Protein AF-0000000078661094 (afdb_homodimer)

Sequence (264 aa):
MRLVLTALVFLAGLFDLFLAIGFLTGPEQAATGFGIAATGTGGISTIRADFTSFFGVAAFCMMWGAWRRNADLLLVPALLFGTSFVGRAIDLVASGAYPGWQLPMLVEAGHVVLLLAAWRMLPHHRLDEIAAMRLVLTALVFLAGLFDLFLAIGFLTGPEQAATGFGIAATGTGGISTIRADFTSFFGVAAFCMMWGAWRRNADLLLVPALLFGTSFVGRAIDLVASGAYPGWQLPMLVEAGHVVLLLAAWRMLPHHRLDEIAA

Foldseek 3Di:
DLVVLLVVLLVLLVVLQVLLVCCQPPVQVSVVVVVDHAPDPVRSVCSNPVSNCLSVLQSCLSNVCSVVLALVSLVVNLVSLVVVLVVLVVVCVVPNDDVPSVVSNVSSVVSNVSSVVNSVPTDHDDPVVVVD/DLVVLLVVLLVLLVVLQVLLVCCQPPVQVSVVVVVDHAPDPVRSVCSNPVSNCLSVLQSCLSNVCSVVLALVSLVVNLVSLVVVLVVLVVVCVVPNDDVPSVVSNVSSVVSNVSSVVNSVPTDHDDPVVVVD

Structure (mmCIF, N/CA/C/O backbone):
data_AF-0000000078661094-model_v1
#
loop_
_entity.id
_entity.type
_entity.pdbx_description
1 polymer 'DUF4345 domain-containing protein'
#
loop_
_atom_site.group_PDB
_atom_site.id
_atom_site.type_symbol
_atom_site.label_atom_id
_atom_site.label_alt_id
_atom_site.label_comp_id
_atom_site.label_asym_id
_atom_site.label_entity_id
_atom_site.label_seq_id
_atom_site.pdbx_PDB_ins_code
_atom_site.Cartn_x
_atom_site.Cartn_y
_atom_site.Cartn_z
_atom_site.occupancy
_atom_site.B_iso_or_equiv
_atom_site.auth_seq_id
_atom_site.auth_comp_id
_atom_site.auth_asym_id
_atom_site.auth_atom_id
_atom_site.pdbx_PDB_model_num
ATOM 1 N N . MET A 1 1 ? 21.781 20.312 0.713 1 71.5 1 MET A N 1
ATOM 2 C CA . MET A 1 1 ? 21.344 19.078 1.366 1 71.5 1 MET A CA 1
ATOM 3 C C . MET A 1 1 ? 19.859 18.828 1.092 1 71.5 1 MET A C 1
ATOM 5 O O . MET A 1 1 ? 19.484 17.734 0.653 1 71.5 1 MET A O 1
ATOM 9 N N . ARG A 1 2 ? 19.188 19.875 0.946 1 79.88 2 ARG A N 1
ATOM 10 C CA . ARG A 1 2 ? 17.75 19.734 0.716 1 79.88 2 ARG A CA 1
ATOM 11 C C . ARG A 1 2 ? 17.453 19.406 -0.742 1 79.88 2 ARG A C 1
ATOM 13 O O . ARG A 1 2 ? 16.594 18.562 -1.032 1 79.88 2 ARG A O 1
ATOM 20 N N . LEU A 1 3 ? 18.297 19.938 -1.626 1 83.75 3 LEU A N 1
ATOM 21 C CA . LEU A 1 3 ? 18.094 19.688 -3.049 1 83.75 3 LEU A CA 1
ATOM 22 C C . LEU A 1 3 ? 18.406 18.25 -3.41 1 83.75 3 LEU A C 1
ATOM 24 O O . LEU A 1 3 ? 17.719 17.641 -4.234 1 83.75 3 LEU A O 1
ATOM 28 N N . VAL A 1 4 ? 19.453 17.734 -2.805 1 87.12 4 VAL A N 1
ATOM 29 C CA . VAL A 1 4 ? 19.859 16.359 -3.078 1 87.12 4 VAL A CA 1
ATOM 30 C C . VAL A 1 4 ? 18.797 15.391 -2.564 1 87.12 4 VAL A C 1
ATOM 32 O O . VAL A 1 4 ? 18.438 14.445 -3.258 1 87.12 4 VAL A O 1
ATOM 35 N N . LEU A 1 5 ? 18.312 15.68 -1.413 1 87.69 5 LEU A N 1
ATOM 36 C CA . LEU A 1 5 ? 17.281 14.82 -0.84 1 87.69 5 LEU A CA 1
ATOM 37 C C . LEU A 1 5 ? 16.016 14.852 -1.689 1 87.69 5 LEU A C 1
ATOM 39 O O . LEU A 1 5 ? 15.406 13.805 -1.94 1 87.69 5 LEU A O 1
ATOM 43 N N . THR A 1 6 ? 15.664 16.031 -2.104 1 89.06 6 THR A N 1
ATOM 44 C CA . THR A 1 6 ? 14.492 16.172 -2.951 1 89.06 6 THR A CA 1
ATOM 45 C C . THR A 1 6 ? 14.672 15.414 -4.262 1 89.06 6 THR A C 1
ATOM 47 O O . THR A 1 6 ? 13.758 14.719 -4.719 1 89.06 6 THR A O 1
ATOM 50 N N . ALA A 1 7 ? 15.82 15.539 -4.844 1 92.44 7 ALA A N 1
ATOM 51 C CA . ALA A 1 7 ? 16.125 14.844 -6.098 1 92.44 7 ALA A CA 1
ATOM 52 C C . ALA A 1 7 ? 16.078 13.336 -5.914 1 92.44 7 ALA A C 1
ATOM 54 O O . ALA A 1 7 ? 15.547 12.617 -6.766 1 92.44 7 ALA A O 1
ATOM 55 N N . LEU A 1 8 ? 16.641 12.883 -4.812 1 95.31 8 LEU A N 1
ATOM 56 C CA . LEU A 1 8 ? 16.672 11.445 -4.543 1 95.31 8 LEU A CA 1
ATOM 57 C C . LEU A 1 8 ? 15.258 10.914 -4.312 1 95.31 8 LEU A C 1
ATOM 59 O O . LEU A 1 8 ? 14.922 9.82 -4.77 1 95.31 8 LEU A O 1
ATOM 63 N N . VAL A 1 9 ? 14.445 11.648 -3.576 1 95.56 9 VAL A N 1
ATOM 64 C CA . VAL A 1 9 ? 13.062 11.25 -3.338 1 95.56 9 VAL A CA 1
ATOM 65 C C . VAL A 1 9 ? 12.312 11.188 -4.664 1 95.56 9 VAL A C 1
ATOM 67 O O . VAL A 1 9 ? 11.547 10.25 -4.906 1 95.56 9 VAL A O 1
ATOM 70 N N . PHE A 1 10 ? 12.57 12.188 -5.516 1 95.19 10 PHE A N 1
ATOM 71 C CA . PHE A 1 10 ? 11.914 12.211 -6.816 1 95.19 10 PHE A CA 1
ATOM 72 C C . PHE A 1 10 ? 12.352 11.031 -7.672 1 95.19 10 PHE A C 1
ATOM 74 O O . PHE A 1 10 ? 11.523 10.406 -8.344 1 95.19 10 PHE A O 1
ATOM 81 N N . LEU A 1 11 ? 13.594 10.688 -7.605 1 96.62 11 LEU A N 1
ATOM 82 C CA . LEU A 1 11 ? 14.117 9.547 -8.359 1 96.62 11 LEU A CA 1
ATOM 83 C C . LEU A 1 11 ? 13.516 8.242 -7.855 1 96.62 11 LEU A C 1
ATOM 85 O O . LEU A 1 11 ? 13.148 7.375 -8.648 1 96.62 11 LEU A O 1
ATOM 89 N N . ALA A 1 12 ? 13.453 8.102 -6.543 1 97.69 12 ALA A N 1
ATOM 90 C CA . ALA A 1 12 ? 12.812 6.922 -5.961 1 97.69 12 ALA A CA 1
ATOM 91 C C . ALA A 1 12 ? 11.352 6.828 -6.379 1 97.69 12 ALA A C 1
ATOM 93 O O . ALA A 1 12 ? 10.852 5.738 -6.672 1 97.69 12 ALA A O 1
ATOM 94 N N . GLY A 1 13 ? 10.672 7.988 -6.379 1 98.06 13 GLY A N 1
ATOM 95 C CA . GLY A 1 13 ? 9.305 8.039 -6.859 1 98.06 13 GLY A CA 1
ATOM 96 C C . GLY A 1 13 ? 9.164 7.625 -8.312 1 98.06 13 GLY A C 1
ATOM 97 O O . GLY A 1 13 ? 8.211 6.934 -8.68 1 98.06 13 GLY A O 1
ATOM 98 N N . LEU A 1 14 ? 10.102 8.023 -9.148 1 97.62 14 LEU A N 1
ATOM 99 C CA . LEU A 1 14 ? 10.078 7.656 -10.555 1 97.62 14 LEU A CA 1
ATOM 100 C C . LEU A 1 14 ? 10.273 6.156 -10.734 1 97.62 14 LEU A C 1
ATOM 102 O O . LEU A 1 14 ? 9.656 5.539 -11.602 1 97.62 14 LEU A O 1
ATOM 106 N N . PHE A 1 15 ? 11.156 5.641 -9.945 1 98.06 15 PHE A N 1
ATOM 107 C CA . PHE A 1 15 ? 11.367 4.199 -9.953 1 98.06 15 PHE A CA 1
ATOM 108 C C . PHE A 1 15 ? 10.07 3.461 -9.625 1 98.06 15 PHE A C 1
ATOM 110 O O . PHE A 1 15 ? 9.695 2.52 -10.328 1 98.06 15 PHE A O 1
ATOM 117 N N . ASP A 1 16 ? 9.375 3.887 -8.562 1 98.5 16 ASP A N 1
ATOM 118 C CA . ASP A 1 16 ? 8.117 3.256 -8.172 1 98.5 16 ASP A CA 1
ATOM 119 C C . ASP A 1 16 ? 7.039 3.475 -9.227 1 98.5 16 ASP A C 1
ATOM 121 O O . ASP A 1 16 ? 6.188 2.611 -9.445 1 98.5 16 ASP A O 1
ATOM 125 N N . LEU A 1 17 ? 7.066 4.637 -9.867 1 98.25 17 LEU A N 1
ATOM 126 C CA . LEU A 1 17 ? 6.121 4.906 -10.938 1 98.25 17 LEU A CA 1
ATOM 127 C C . LEU A 1 17 ? 6.348 3.957 -12.109 1 98.25 17 LEU A C 1
ATOM 129 O O . LEU A 1 17 ? 5.391 3.48 -12.727 1 98.25 17 LEU A O 1
ATOM 133 N N . PHE A 1 18 ? 7.609 3.736 -12.406 1 98.25 18 PHE A N 1
ATOM 134 C CA . PHE A 1 18 ? 7.957 2.775 -13.445 1 98.25 18 PHE A CA 1
ATOM 135 C C . PHE A 1 18 ? 7.375 1.403 -13.133 1 98.25 18 PHE A C 1
ATOM 137 O O . PHE A 1 18 ? 6.793 0.755 -14 1 98.25 18 PHE A O 1
ATOM 144 N N . LEU A 1 19 ? 7.496 0.946 -11.93 1 97.75 19 LEU A N 1
ATOM 145 C CA . LEU A 1 19 ? 6.934 -0.335 -11.516 1 97.75 19 LEU A CA 1
ATOM 146 C C . LEU A 1 19 ? 5.41 -0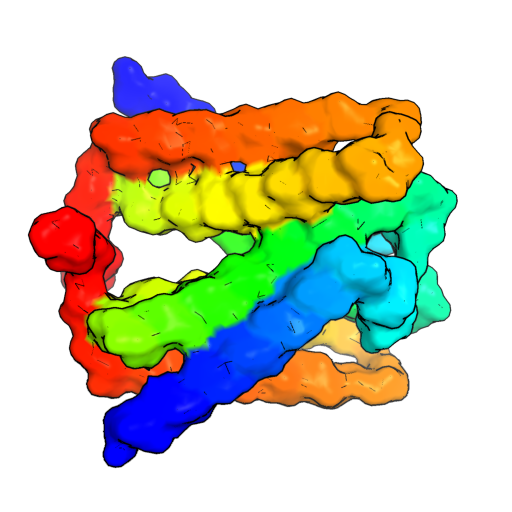.318 -11.617 1 97.75 19 LEU A C 1
ATOM 148 O O . LEU A 1 19 ? 4.805 -1.281 -12.086 1 97.75 19 LEU A O 1
ATOM 152 N N . ALA A 1 20 ? 4.797 0.775 -11.148 1 98.62 20 ALA A N 1
ATOM 153 C CA . ALA A 1 20 ? 3.344 0.896 -11.203 1 98.62 20 ALA A CA 1
ATOM 154 C C . ALA A 1 20 ? 2.836 0.801 -12.641 1 98.62 20 ALA A C 1
ATOM 156 O O . ALA A 1 20 ? 1.864 0.095 -12.914 1 98.62 20 ALA A O 1
ATOM 157 N N . ILE A 1 21 ? 3.5 1.483 -13.562 1 98.31 21 ILE A N 1
ATOM 158 C CA . ILE A 1 21 ? 3.137 1.435 -14.977 1 98.31 21 ILE A CA 1
ATOM 159 C C . ILE A 1 21 ? 3.342 0.02 -15.516 1 98.31 21 ILE A C 1
ATOM 161 O O . ILE A 1 21 ? 2.527 -0.479 -16.297 1 98.31 21 ILE A O 1
ATOM 165 N N . GLY A 1 22 ? 4.414 -0.619 -15.125 1 98.25 22 GLY A N 1
ATOM 166 C CA . GLY A 1 22 ? 4.656 -1.998 -15.516 1 98.25 22 GLY A CA 1
ATOM 167 C C . GLY A 1 22 ? 3.555 -2.945 -15.078 1 98.25 22 GLY A C 1
ATOM 168 O O . GLY A 1 22 ? 3.096 -3.775 -15.867 1 98.25 22 GLY A O 1
ATOM 169 N N . PHE A 1 23 ? 3.102 -2.826 -13.852 1 98.38 23 PHE A N 1
ATOM 170 C CA . PHE A 1 23 ? 2.039 -3.688 -13.352 1 98.38 23 PHE A CA 1
ATOM 171 C C . PHE A 1 23 ? 0.711 -3.357 -14.016 1 98.38 23 PHE A C 1
ATOM 173 O O . PHE A 1 23 ? -0.117 -4.246 -14.234 1 98.38 23 PHE A O 1
ATOM 180 N N . LEU A 1 24 ? 0.498 -2.104 -14.359 1 98.25 24 LEU A N 1
ATOM 181 C CA . LEU A 1 24 ? -0.749 -1.694 -15 1 98.25 24 LEU A CA 1
ATOM 182 C C . LEU A 1 24 ? -0.816 -2.201 -16.438 1 98.25 24 LEU A C 1
ATOM 184 O O . LEU A 1 24 ? -1.862 -2.676 -16.875 1 98.25 24 LEU A O 1
ATOM 188 N N . THR A 1 25 ? 0.314 -2.207 -17.203 1 97.81 25 THR A N 1
ATOM 189 C CA . THR A 1 25 ? 0.306 -2.482 -18.625 1 97.81 25 THR A CA 1
ATOM 190 C C . THR A 1 25 ? 0.699 -3.93 -18.906 1 97.81 25 THR A C 1
ATOM 192 O O . THR A 1 25 ? 0.304 -4.504 -19.922 1 97.81 25 THR A O 1
ATOM 195 N N . GLY A 1 26 ? 1.499 -4.523 -18.094 1 97.56 26 GLY A N 1
ATOM 196 C CA . GLY A 1 26 ? 1.966 -5.898 -18.219 1 97.56 26 GLY A CA 1
ATOM 197 C C . GLY A 1 26 ? 2.043 -6.617 -16.891 1 97.56 26 GLY A C 1
ATOM 198 O O . GLY A 1 26 ? 3.123 -7.027 -16.453 1 97.56 26 GLY A O 1
ATOM 199 N N . PRO A 1 27 ? 0.841 -6.805 -16.312 1 97.38 27 PRO A N 1
ATOM 200 C CA . PRO A 1 27 ? 0.799 -7.328 -14.938 1 97.38 27 PRO A CA 1
ATOM 201 C C . PRO A 1 27 ? 1.463 -8.695 -14.812 1 97.38 27 PRO A C 1
ATOM 203 O O . PRO A 1 27 ? 2.162 -8.961 -13.828 1 97.38 27 PRO A O 1
ATOM 206 N N . GLU A 1 28 ? 1.342 -9.562 -15.828 1 96.25 28 GLU A N 1
ATOM 207 C CA . GLU A 1 28 ? 1.923 -10.898 -15.727 1 96.25 28 GLU A CA 1
ATOM 208 C C . GLU A 1 28 ? 3.445 -10.844 -15.812 1 96.25 28 GLU A C 1
ATOM 210 O O . GLU A 1 28 ? 4.141 -11.516 -15.047 1 96.25 28 GLU A O 1
ATOM 215 N N . GLN A 1 29 ? 3.906 -10.047 -16.734 1 96.56 29 GLN A N 1
ATOM 216 C CA . GLN A 1 29 ? 5.352 -9.883 -16.859 1 96.56 29 GLN A CA 1
ATOM 217 C C . GLN A 1 29 ? 5.949 -9.234 -15.617 1 96.56 29 GLN A C 1
ATOM 219 O O . GLN A 1 29 ? 6.969 -9.688 -15.102 1 96.56 29 GLN A O 1
ATOM 224 N N . ALA A 1 30 ? 5.363 -8.211 -15.117 1 97.12 30 ALA A N 1
ATOM 225 C CA . ALA A 1 30 ? 5.844 -7.539 -13.914 1 97.12 30 ALA A CA 1
ATOM 226 C C . ALA A 1 30 ? 5.816 -8.477 -12.711 1 97.12 30 ALA A C 1
ATOM 228 O O . ALA A 1 30 ? 6.75 -8.484 -11.906 1 97.12 30 ALA A O 1
ATOM 229 N N . ALA A 1 31 ? 4.793 -9.281 -12.617 1 97.31 31 ALA A N 1
ATOM 230 C CA . ALA A 1 31 ? 4.621 -10.195 -11.492 1 97.31 31 ALA A CA 1
ATOM 231 C C . ALA A 1 31 ? 5.723 -11.25 -11.469 1 97.31 31 ALA A C 1
ATOM 233 O O . ALA A 1 31 ? 6.152 -11.688 -10.398 1 97.31 31 ALA A O 1
ATOM 234 N N . THR A 1 32 ? 6.105 -11.672 -12.656 1 95.19 32 THR A N 1
ATOM 235 C CA . THR A 1 32 ? 7.18 -12.656 -12.75 1 95.19 32 THR A CA 1
ATOM 236 C C . THR A 1 32 ? 8.438 -12.156 -12.047 1 95.19 32 THR A C 1
ATOM 238 O O . THR A 1 32 ? 9.133 -12.93 -11.383 1 95.19 32 THR A O 1
ATOM 241 N N . GLY A 1 33 ? 8.711 -10.859 -12.125 1 94.25 33 GLY A N 1
ATOM 242 C CA . GLY A 1 33 ? 9.867 -10.266 -11.469 1 94.25 33 GLY A CA 1
ATOM 243 C C . GLY A 1 33 ? 9.758 -10.273 -9.953 1 94.25 33 GLY A C 1
ATOM 244 O O . GLY A 1 33 ? 10.766 -10.125 -9.258 1 94.25 33 GLY A O 1
ATOM 245 N N . PHE A 1 34 ? 8.594 -10.523 -9.469 1 95.81 34 PHE A N 1
ATOM 246 C CA . PHE A 1 34 ? 8.359 -10.531 -8.031 1 95.81 34 PHE A CA 1
ATOM 247 C C . PHE A 1 34 ? 8.109 -11.945 -7.523 1 95.81 34 PHE A C 1
ATOM 249 O O . PHE A 1 34 ? 7.785 -12.141 -6.352 1 95.81 34 PHE A O 1
ATOM 256 N N . GLY A 1 35 ? 8.211 -12.906 -8.445 1 96.44 35 GLY A N 1
ATOM 257 C CA . GLY A 1 35 ? 8.047 -14.305 -8.062 1 96.44 35 GLY A CA 1
ATOM 258 C C . GLY A 1 35 ? 6.598 -14.695 -7.852 1 96.44 35 GLY A C 1
ATOM 259 O O . GLY A 1 35 ? 6.301 -15.578 -7.043 1 96.44 35 GLY A O 1
ATOM 260 N N . ILE A 1 36 ? 5.652 -14.008 -8.484 1 97.38 36 ILE A N 1
ATOM 261 C CA . ILE A 1 36 ? 4.234 -14.312 -8.312 1 97.38 36 ILE A CA 1
ATOM 262 C C . ILE A 1 36 ? 3.586 -14.539 -9.68 1 97.38 36 ILE A C 1
ATOM 264 O O . ILE A 1 36 ? 4.109 -14.094 -10.703 1 97.38 36 ILE A O 1
ATOM 268 N N . ALA A 1 37 ? 2.541 -15.32 -9.672 1 97.62 37 ALA A N 1
ATOM 269 C CA . ALA A 1 37 ? 1.772 -15.602 -10.883 1 97.62 37 ALA A CA 1
ATOM 270 C C . ALA A 1 37 ? 0.273 -15.555 -10.602 1 97.62 37 ALA A C 1
ATOM 272 O O . ALA A 1 37 ? -0.164 -15.805 -9.477 1 97.62 37 ALA A O 1
ATOM 273 N N . ALA A 1 38 ? -0.445 -15.148 -11.648 1 97.31 38 ALA A N 1
ATOM 274 C CA . ALA A 1 38 ? -1.901 -15.234 -11.586 1 97.31 38 ALA A CA 1
ATOM 275 C C . ALA A 1 38 ? -2.377 -16.656 -11.844 1 97.31 38 ALA A C 1
ATOM 277 O O . ALA A 1 38 ? -1.845 -17.359 -12.719 1 97.31 38 ALA A O 1
ATOM 278 N N . THR A 1 39 ? -3.342 -17.141 -11.062 1 96.38 39 THR A N 1
ATOM 279 C CA . THR A 1 39 ? -3.877 -18.484 -11.266 1 96.38 39 THR A CA 1
ATOM 280 C C . THR A 1 39 ? -5.105 -18.438 -12.164 1 96.38 39 THR A C 1
ATOM 282 O O . THR A 1 39 ? -5.68 -19.484 -12.484 1 96.38 39 THR A O 1
ATOM 285 N N . GLY A 1 40 ? -5.531 -17.281 -12.609 1 94.62 40 GLY A N 1
ATOM 286 C CA . GLY A 1 40 ? -6.66 -17.016 -13.484 1 94.62 40 GLY A CA 1
ATOM 287 C C . GLY A 1 40 ? -6.848 -15.539 -13.789 1 94.62 40 GLY A C 1
ATOM 288 O O . GLY A 1 40 ? -6.027 -14.703 -13.391 1 94.62 40 GLY A O 1
ATOM 289 N N . THR A 1 41 ? -7.898 -15.234 -14.445 1 95.25 41 THR A N 1
ATOM 290 C CA . THR A 1 41 ? -8.141 -13.859 -14.883 1 95.25 41 THR A CA 1
ATOM 291 C C . THR A 1 41 ? -8.367 -12.953 -13.68 1 95.25 41 THR A C 1
ATOM 293 O O . THR A 1 41 ? -8.023 -11.766 -13.711 1 95.25 41 THR A O 1
ATOM 296 N N . GLY A 1 42 ? -8.961 -13.523 -12.641 1 95.75 42 GLY A N 1
ATOM 297 C CA . GLY A 1 42 ? -9.117 -12.75 -11.422 1 95.75 42 GLY A CA 1
ATOM 298 C C . GLY A 1 42 ? -7.789 -12.359 -10.797 1 95.75 42 GLY A C 1
ATOM 299 O O . GLY A 1 42 ? -7.66 -11.266 -10.234 1 95.75 42 GLY A O 1
ATOM 300 N N . GLY A 1 43 ? -6.875 -13.328 -10.922 1 97.44 43 GLY A N 1
ATOM 301 C CA . GLY A 1 43 ? -5.543 -13.047 -10.414 1 97.44 43 GLY A CA 1
ATOM 302 C C . GLY A 1 43 ? -4.82 -11.969 -11.195 1 97.44 43 GLY A C 1
ATOM 303 O O . GLY A 1 43 ? -4.062 -11.18 -10.633 1 97.44 43 GLY A O 1
ATOM 304 N N . ILE A 1 44 ? -5.027 -11.945 -12.484 1 97.44 44 ILE A N 1
ATOM 305 C CA . ILE A 1 44 ? -4.438 -10.898 -13.312 1 97.44 44 ILE A CA 1
ATOM 306 C C . ILE A 1 44 ? -4.992 -9.539 -12.906 1 97.44 44 ILE A C 1
ATOM 308 O O . ILE A 1 44 ? -4.242 -8.57 -12.781 1 97.44 44 ILE A O 1
ATOM 312 N N . SER A 1 45 ? -6.305 -9.516 -12.719 1 98.06 45 SER A N 1
ATOM 313 C CA . SER A 1 45 ? -6.953 -8.297 -12.258 1 98.06 45 SER A CA 1
ATOM 314 C C . SER A 1 45 ? -6.375 -7.836 -10.922 1 98.06 45 SER A C 1
ATOM 316 O O . SER A 1 45 ? -6.098 -6.648 -10.734 1 98.06 45 SER A O 1
ATOM 318 N N . THR A 1 46 ? -6.145 -8.773 -9.984 1 97.56 46 THR A N 1
ATOM 319 C CA . THR A 1 46 ? -5.586 -8.477 -8.672 1 97.56 46 THR A CA 1
ATOM 320 C C . THR A 1 46 ? -4.18 -7.898 -8.797 1 97.56 46 THR A C 1
ATOM 322 O O . THR A 1 46 ? -3.873 -6.871 -8.195 1 97.56 46 THR A O 1
ATOM 325 N N . ILE A 1 47 ? -3.373 -8.5 -9.578 1 97.88 47 ILE A N 1
ATOM 326 C CA . ILE A 1 47 ? -1.995 -8.055 -9.758 1 97.88 47 ILE A CA 1
ATOM 327 C C . ILE A 1 47 ? -1.979 -6.668 -10.391 1 97.88 47 ILE A C 1
ATOM 329 O O . ILE A 1 47 ? -1.295 -5.766 -9.898 1 97.88 47 ILE A O 1
ATOM 333 N N . ARG A 1 48 ? -2.754 -6.484 -11.453 1 98.19 48 ARG A N 1
ATOM 334 C CA . ARG A 1 48 ? -2.816 -5.199 -12.141 1 98.19 48 ARG A CA 1
ATOM 335 C C . ARG A 1 48 ? -3.285 -4.098 -11.203 1 98.19 48 ARG A C 1
ATOM 337 O O . ARG A 1 48 ? -2.693 -3.016 -11.156 1 98.19 48 ARG A O 1
ATOM 344 N N . ALA A 1 49 ? -4.285 -4.395 -10.453 1 98.31 49 ALA A N 1
ATOM 345 C CA . ALA A 1 49 ? -4.926 -3.377 -9.625 1 98.31 49 ALA A CA 1
ATOM 346 C C . ALA A 1 49 ? -4.102 -3.096 -8.375 1 98.31 49 ALA A C 1
ATOM 348 O O . ALA A 1 49 ? -3.691 -1.957 -8.133 1 98.31 49 ALA A O 1
ATOM 349 N N . ASP A 1 50 ? -3.77 -4.125 -7.59 1 97.75 50 ASP A N 1
ATOM 350 C CA . ASP A 1 50 ? -3.26 -3.934 -6.234 1 97.75 50 ASP A CA 1
ATOM 351 C C . ASP A 1 50 ? -1.781 -3.551 -6.254 1 97.75 50 ASP A C 1
ATOM 353 O O . ASP A 1 50 ? -1.334 -2.742 -5.438 1 97.75 50 ASP A O 1
ATOM 357 N N . PHE A 1 51 ? -1.013 -4.082 -7.18 1 98.19 51 PHE A N 1
ATOM 358 C CA . PHE A 1 51 ? 0.397 -3.713 -7.219 1 98.19 51 PHE A CA 1
ATOM 359 C C . PHE A 1 51 ? 0.581 -2.348 -7.871 1 98.19 51 PHE A C 1
ATOM 361 O O . PHE A 1 51 ? 1.483 -1.594 -7.5 1 98.19 51 PHE A O 1
ATOM 368 N N . THR A 1 52 ? -0.273 -2.07 -8.906 1 98.56 52 THR A N 1
ATOM 369 C CA . THR A 1 52 ? -0.287 -0.705 -9.422 1 98.56 52 THR A CA 1
ATOM 370 C C . THR A 1 52 ? -0.588 0.29 -8.297 1 98.56 52 THR A C 1
ATOM 372 O O . THR A 1 52 ? 0.053 1.339 -8.203 1 98.56 52 THR A O 1
ATOM 375 N N . SER A 1 53 ? -1.537 -0.038 -7.492 1 98.69 53 SER A N 1
ATOM 376 C CA . SER A 1 53 ? -1.899 0.825 -6.375 1 98.69 53 SER A CA 1
ATOM 377 C C . SER A 1 53 ? -0.746 0.964 -5.387 1 98.69 53 SER A C 1
ATOM 379 O O . SER A 1 53 ? -0.396 2.076 -4.984 1 98.69 53 SER A O 1
ATOM 381 N N . PHE A 1 54 ? -0.133 -0.128 -4.98 1 98.31 54 PHE A N 1
ATOM 382 C CA . PHE A 1 54 ? 0.951 -0.115 -4.004 1 98.31 54 PHE A CA 1
ATOM 383 C C . PHE A 1 54 ? 2.086 0.791 -4.469 1 98.31 54 PHE A C 1
ATOM 385 O O . PHE A 1 54 ? 2.434 1.756 -3.783 1 98.31 54 PHE A O 1
ATOM 392 N N . PHE A 1 55 ? 2.59 0.559 -5.641 1 98.69 55 PHE A N 1
ATOM 393 C CA . PHE A 1 55 ? 3.732 1.305 -6.152 1 98.69 55 PHE A CA 1
ATOM 394 C C . PHE A 1 55 ? 3.301 2.676 -6.656 1 98.69 55 PHE A C 1
ATOM 396 O O . PHE A 1 55 ? 4.059 3.645 -6.562 1 98.69 55 PHE A O 1
ATOM 403 N N . GLY A 1 56 ? 2.109 2.791 -7.199 1 98.5 56 GLY A N 1
ATOM 404 C CA . GLY A 1 56 ? 1.612 4.051 -7.727 1 98.5 56 GLY A CA 1
ATOM 405 C C . GLY A 1 56 ? 1.36 5.09 -6.652 1 98.5 56 GLY A C 1
ATOM 406 O O . GLY A 1 56 ? 1.74 6.254 -6.805 1 98.5 56 GLY A O 1
ATOM 407 N N . VAL A 1 57 ? 0.668 4.656 -5.578 1 97.94 57 VAL A N 1
ATOM 408 C CA . VAL A 1 57 ? 0.399 5.57 -4.469 1 97.94 57 VAL A CA 1
ATOM 409 C C . VAL A 1 57 ? 1.714 6.012 -3.832 1 97.94 57 VAL A C 1
ATOM 411 O O . VAL A 1 57 ? 1.89 7.188 -3.51 1 97.94 57 VAL A O 1
ATOM 414 N N . ALA A 1 58 ? 2.645 5.066 -3.67 1 98 58 ALA A N 1
ATOM 415 C CA . ALA A 1 58 ? 3.963 5.414 -3.146 1 98 58 ALA A CA 1
ATOM 416 C C . ALA A 1 58 ? 4.652 6.441 -4.039 1 98 58 ALA A C 1
ATOM 418 O O . ALA A 1 58 ? 5.172 7.449 -3.551 1 98 58 ALA A O 1
ATOM 419 N N . ALA A 1 59 ? 4.637 6.199 -5.312 1 98.19 59 ALA A N 1
ATOM 420 C CA . ALA A 1 59 ? 5.262 7.09 -6.285 1 98.19 59 ALA A CA 1
ATOM 421 C C . ALA A 1 59 ? 4.645 8.484 -6.227 1 98.19 59 ALA A C 1
ATOM 423 O O . ALA A 1 59 ? 5.363 9.484 -6.203 1 98.19 59 ALA A O 1
ATOM 424 N N . PHE A 1 60 ? 3.34 8.562 -6.238 1 97.06 60 PHE A N 1
ATOM 425 C CA . PHE A 1 60 ? 2.627 9.828 -6.215 1 97.06 60 PHE A CA 1
ATOM 426 C C . PHE A 1 60 ? 2.998 10.633 -4.973 1 97.06 60 PHE A C 1
ATOM 428 O O . PHE A 1 60 ? 3.324 11.82 -5.066 1 97.06 60 PHE A O 1
ATOM 435 N N . CYS A 1 61 ? 2.906 9.992 -3.783 1 94.94 61 CYS A N 1
ATOM 436 C CA . CYS A 1 61 ? 3.203 10.68 -2.533 1 94.94 61 CYS A CA 1
ATOM 437 C C . CYS A 1 61 ? 4.645 11.172 -2.51 1 94.94 61 CYS A C 1
ATOM 439 O O . CYS A 1 61 ? 4.926 12.258 -2.008 1 94.94 61 CYS A O 1
ATOM 441 N N . MET A 1 62 ? 5.508 10.367 -3.037 1 96.12 62 MET A N 1
ATOM 442 C CA . MET A 1 62 ? 6.91 10.766 -3.051 1 96.12 62 MET A CA 1
ATOM 443 C C . MET A 1 62 ? 7.129 11.945 -4 1 96.12 62 MET A C 1
ATOM 445 O O . MET A 1 62 ? 7.754 12.938 -3.629 1 96.12 62 MET A O 1
ATOM 449 N N . MET A 1 63 ? 6.617 11.828 -5.164 1 95.19 63 MET A N 1
ATOM 450 C CA . MET A 1 63 ? 6.863 12.852 -6.18 1 95.19 63 MET A CA 1
ATOM 451 C C . MET A 1 63 ? 6.113 14.133 -5.848 1 95.19 63 MET A C 1
ATOM 453 O O . MET A 1 63 ? 6.664 15.234 -5.965 1 95.19 63 MET A O 1
ATOM 457 N N . TRP A 1 64 ? 4.859 14.016 -5.445 1 90.81 64 TRP A N 1
ATOM 458 C CA . TRP A 1 64 ? 4.07 15.18 -5.066 1 90.81 64 TRP A CA 1
ATOM 459 C C . TRP A 1 64 ? 4.621 15.82 -3.795 1 90.81 64 TRP A C 1
ATOM 461 O O . TRP A 1 64 ? 4.66 17.047 -3.678 1 90.81 64 TRP A O 1
ATOM 471 N N . GLY A 1 65 ? 4.961 14.992 -2.818 1 84.62 65 GLY A N 1
ATOM 472 C CA . GLY A 1 65 ? 5.555 15.5 -1.591 1 84.62 65 GLY A CA 1
ATOM 473 C C . GLY A 1 65 ? 6.867 16.219 -1.818 1 84.62 65 GLY A C 1
ATOM 474 O O . GLY A 1 65 ? 7.117 17.266 -1.216 1 84.62 65 GLY A O 1
ATOM 475 N N . ALA A 1 66 ? 7.711 15.656 -2.627 1 81.94 66 ALA A N 1
ATOM 476 C CA . ALA A 1 66 ? 8.984 16.297 -2.941 1 81.94 66 ALA A CA 1
ATOM 477 C C . ALA A 1 66 ? 8.773 17.609 -3.674 1 81.94 66 ALA A C 1
ATOM 479 O O . ALA A 1 66 ? 9.477 18.594 -3.418 1 81.94 66 ALA A O 1
ATOM 480 N N . TRP A 1 67 ? 7.84 17.625 -4.566 1 82.75 67 TRP A N 1
ATOM 481 C CA . TRP A 1 67 ? 7.566 18.812 -5.387 1 82.75 67 TRP A CA 1
ATOM 482 C C . TRP A 1 67 ? 6.953 19.922 -4.547 1 82.75 67 TRP A C 1
ATOM 484 O O . TRP A 1 67 ? 7.352 21.078 -4.66 1 82.75 67 TRP A O 1
ATOM 494 N N . ARG A 1 68 ? 6 19.562 -3.662 1 79 68 ARG A N 1
ATOM 495 C CA . ARG A 1 68 ? 5.281 20.562 -2.887 1 79 68 ARG A CA 1
ATOM 496 C C . ARG A 1 68 ? 5.918 20.75 -1.512 1 79 68 ARG A C 1
ATOM 498 O O . ARG A 1 68 ? 5.402 21.516 -0.683 1 79 68 ARG A O 1
ATOM 505 N N . ARG A 1 69 ? 6.996 20.078 -1.363 1 72.88 69 ARG A N 1
ATOM 506 C CA . ARG A 1 69 ? 7.695 20.156 -0.086 1 72.88 69 ARG A CA 1
ATOM 507 C C . ARG A 1 69 ? 6.762 19.812 1.073 1 72.88 69 ARG A C 1
ATOM 509 O O . ARG A 1 69 ? 6.746 20.531 2.084 1 72.88 69 ARG A O 1
ATOM 516 N N . ASN A 1 70 ? 5.895 18.938 0.802 1 74.69 70 ASN A N 1
ATOM 517 C CA . ASN A 1 70 ? 5.035 18.422 1.86 1 74.69 70 ASN A CA 1
ATOM 518 C C . ASN A 1 70 ? 5.562 17.094 2.412 1 74.69 70 ASN A C 1
ATOM 520 O O . ASN A 1 70 ? 5.27 16.031 1.87 1 74.69 70 ASN A O 1
ATOM 524 N N . ALA A 1 71 ? 6.168 17.188 3.564 1 76.31 71 ALA A N 1
ATOM 525 C CA . ALA A 1 71 ? 6.895 16.062 4.16 1 76.31 71 ALA A CA 1
ATOM 526 C C . ALA A 1 71 ? 5.934 15.023 4.734 1 76.31 71 ALA A C 1
ATOM 528 O O . ALA A 1 71 ? 6.281 13.852 4.852 1 76.31 71 ALA A O 1
ATOM 529 N N . ASP A 1 72 ? 4.719 15.406 4.965 1 81.19 72 ASP A N 1
ATOM 530 C CA . ASP A 1 72 ? 3.779 14.469 5.57 1 81.19 72 ASP A CA 1
ATOM 531 C C . ASP A 1 72 ? 3.355 13.391 4.578 1 81.19 72 ASP A C 1
ATOM 533 O O . ASP A 1 72 ? 3.076 12.258 4.969 1 81.19 72 ASP A O 1
ATOM 537 N N . LEU A 1 73 ? 3.367 13.742 3.322 1 85.56 73 LEU A N 1
ATOM 538 C CA . LEU A 1 73 ? 3.02 12.781 2.279 1 85.56 73 LEU A CA 1
ATOM 539 C C . LEU A 1 73 ? 4.07 11.688 2.182 1 85.56 73 LEU A C 1
ATOM 541 O O . LEU A 1 73 ? 3.77 10.57 1.747 1 85.56 73 LEU A O 1
ATOM 545 N N . LEU A 1 74 ? 5.273 11.969 2.652 1 91.75 74 LEU A N 1
ATOM 546 C CA . LEU A 1 74 ? 6.375 11.023 2.523 1 91.75 74 LEU A CA 1
ATOM 547 C C . LEU A 1 74 ? 6.25 9.898 3.547 1 91.75 74 LEU A C 1
ATOM 549 O O . LEU A 1 74 ? 6.871 8.844 3.396 1 91.75 74 LEU A O 1
ATOM 553 N N . LEU A 1 75 ? 5.418 10.07 4.527 1 91.38 75 LEU A N 1
ATOM 554 C CA . LEU A 1 75 ? 5.23 9.055 5.555 1 91.38 75 LEU A CA 1
ATOM 555 C C . LEU A 1 75 ? 4.426 7.879 5.012 1 91.38 75 LEU A C 1
ATOM 557 O O . LEU A 1 75 ? 4.57 6.75 5.488 1 91.38 75 LEU A O 1
ATOM 561 N N . VAL A 1 76 ? 3.592 8.148 3.951 1 94.06 76 VAL A N 1
ATOM 562 C CA . VAL A 1 76 ? 2.752 7.102 3.381 1 94.06 76 VAL A CA 1
ATOM 563 C C . VAL A 1 76 ? 3.627 6.027 2.744 1 94.06 76 VAL A C 1
ATOM 565 O O . VAL A 1 76 ? 3.586 4.863 3.152 1 94.06 76 VAL A O 1
ATOM 568 N N . PRO A 1 77 ? 4.496 6.383 1.812 1 97.5 77 PRO A N 1
ATOM 569 C CA . PRO A 1 77 ? 5.375 5.352 1.257 1 97.5 77 PRO A CA 1
ATOM 570 C C . PRO A 1 77 ? 6.363 4.805 2.285 1 97.5 77 PRO A C 1
ATOM 572 O O . PRO A 1 77 ? 6.754 3.637 2.213 1 97.5 77 PRO A O 1
ATOM 575 N N . ALA A 1 78 ? 6.844 5.598 3.25 1 96.88 78 ALA A N 1
ATOM 576 C CA . ALA A 1 78 ? 7.707 5.086 4.309 1 96.88 78 ALA A CA 1
ATOM 577 C C . ALA A 1 78 ? 7.023 3.965 5.082 1 96.88 78 ALA A C 1
ATOM 579 O O . ALA A 1 78 ? 7.648 2.953 5.41 1 96.88 78 ALA A O 1
ATOM 580 N N . LEU A 1 79 ? 5.711 4.145 5.395 1 96.81 79 LEU A N 1
ATOM 581 C CA . LEU A 1 79 ? 4.941 3.125 6.098 1 96.81 79 LEU A CA 1
ATOM 582 C C . LEU A 1 79 ? 4.766 1.882 5.234 1 96.81 79 LEU A C 1
ATOM 584 O O . LEU A 1 79 ? 4.895 0.757 5.723 1 96.81 79 LEU A O 1
ATOM 588 N N . LEU A 1 80 ? 4.488 2.078 3.957 1 98.19 80 LEU A N 1
ATOM 589 C CA . LEU A 1 80 ? 4.293 0.956 3.045 1 98.19 80 LEU A CA 1
ATOM 590 C C . LEU A 1 80 ? 5.562 0.115 2.941 1 98.19 80 LEU A C 1
ATOM 592 O O . LEU A 1 80 ? 5.539 -1.087 3.217 1 98.19 80 LEU A O 1
ATOM 596 N N . PHE A 1 81 ? 6.664 0.76 2.654 1 98.75 81 PHE A N 1
ATOM 597 C CA . PHE A 1 81 ? 7.914 0.037 2.453 1 98.75 81 PHE A CA 1
ATOM 598 C C . PHE A 1 81 ? 8.484 -0.44 3.783 1 98.75 81 PHE A C 1
ATOM 600 O O . PHE A 1 81 ? 9.117 -1.496 3.852 1 98.75 81 PHE A O 1
ATOM 607 N N . GLY A 1 82 ? 8.289 0.344 4.836 1 98.62 82 GLY A N 1
ATOM 608 C CA . GLY A 1 82 ? 8.703 -0.118 6.152 1 98.62 82 GLY A CA 1
ATOM 609 C C . GLY A 1 82 ? 7.996 -1.387 6.586 1 98.62 82 GLY A C 1
ATOM 610 O O . GLY A 1 82 ? 8.625 -2.307 7.117 1 98.62 82 GLY A O 1
ATOM 611 N N . THR A 1 83 ? 6.688 -1.422 6.398 1 98.5 83 THR A N 1
ATOM 612 C CA . THR A 1 83 ? 5.918 -2.609 6.754 1 98.5 83 THR A CA 1
ATOM 613 C C . THR A 1 83 ? 6.305 -3.789 5.867 1 98.5 83 THR A C 1
ATOM 615 O O . THR A 1 83 ? 6.387 -4.926 6.336 1 98.5 83 THR A O 1
ATOM 618 N N . SER A 1 84 ? 6.488 -3.531 4.586 1 98.56 84 SER A N 1
ATOM 619 C CA . SER A 1 84 ? 6.961 -4.59 3.703 1 98.56 84 SER A CA 1
ATOM 620 C C . SER A 1 84 ? 8.305 -5.141 4.164 1 98.56 84 SER A C 1
ATOM 622 O O . SER A 1 84 ? 8.516 -6.355 4.168 1 98.56 84 SER A O 1
ATOM 624 N N . PHE A 1 85 ? 9.25 -4.23 4.547 1 98.62 85 PHE A N 1
ATOM 625 C CA . PHE A 1 85 ? 10.555 -4.641 5.059 1 98.62 85 PHE A CA 1
ATOM 626 C C . PHE A 1 85 ? 10.398 -5.547 6.273 1 98.62 85 PHE A C 1
ATOM 628 O O . PHE A 1 85 ? 11.055 -6.59 6.367 1 98.62 85 PHE A O 1
ATOM 635 N N . VAL A 1 86 ? 9.531 -5.195 7.203 1 98.44 86 VAL A N 1
ATOM 636 C CA . VAL A 1 86 ? 9.281 -5.992 8.398 1 98.44 86 VAL A CA 1
ATOM 637 C C . VAL A 1 86 ? 8.688 -7.34 8.008 1 98.44 86 VAL A C 1
ATOM 639 O O . VAL A 1 86 ? 9.062 -8.375 8.562 1 98.44 86 VAL A O 1
ATOM 642 N N . GLY A 1 87 ? 7.742 -7.309 7.039 1 98.12 87 GLY A N 1
ATOM 643 C CA . GLY A 1 87 ? 7.184 -8.555 6.543 1 98.12 87 GLY A CA 1
ATOM 644 C C . GLY A 1 87 ? 8.234 -9.5 5.984 1 98.12 87 GLY A C 1
ATOM 645 O O . GLY A 1 87 ? 8.203 -10.703 6.254 1 98.12 87 GLY A O 1
ATOM 646 N N . ARG A 1 88 ? 9.18 -9.023 5.219 1 98.44 88 ARG A N 1
ATOM 647 C CA . ARG A 1 88 ? 10.242 -9.859 4.668 1 98.44 88 ARG A CA 1
ATOM 648 C C . ARG A 1 88 ? 11.18 -10.352 5.77 1 98.44 88 ARG A C 1
ATOM 650 O O . ARG A 1 88 ? 11.711 -11.461 5.691 1 98.44 88 ARG A O 1
ATOM 657 N N . ALA A 1 89 ? 11.453 -9.453 6.719 1 98.19 89 ALA A N 1
ATOM 658 C CA . ALA A 1 89 ? 12.266 -9.883 7.852 1 98.19 89 ALA A CA 1
ATOM 659 C C . ALA A 1 89 ? 11.617 -11.047 8.586 1 98.19 89 ALA A C 1
ATOM 661 O O . ALA A 1 89 ? 12.289 -12.016 8.953 1 98.19 89 ALA A O 1
ATOM 662 N N . ILE A 1 90 ? 10.32 -10.938 8.789 1 97.75 90 ILE A N 1
ATOM 663 C CA . ILE A 1 90 ? 9.578 -12.023 9.43 1 97.75 90 ILE A CA 1
ATOM 664 C C . ILE A 1 90 ? 9.648 -13.273 8.562 1 97.75 90 ILE A C 1
ATOM 666 O O . ILE A 1 90 ? 9.82 -14.383 9.078 1 97.75 90 ILE A O 1
ATOM 670 N N . ASP A 1 91 ? 9.508 -13.078 7.246 1 98.06 91 ASP A N 1
ATOM 671 C CA . ASP A 1 91 ? 9.594 -14.211 6.328 1 98.06 91 ASP A CA 1
ATOM 672 C C . ASP A 1 91 ? 10.945 -14.906 6.434 1 98.06 91 ASP A C 1
ATOM 674 O O . ASP A 1 91 ? 11.023 -16.141 6.438 1 98.06 91 ASP A O 1
ATOM 678 N N . LEU A 1 92 ? 12.039 -14.125 6.555 1 96.62 92 LEU A N 1
ATOM 679 C CA . LEU A 1 92 ? 13.391 -14.68 6.66 1 96.62 92 LEU A CA 1
ATOM 680 C C . LEU A 1 92 ? 13.531 -15.523 7.922 1 96.62 92 LEU A C 1
ATOM 682 O O . LEU A 1 92 ? 14.164 -16.578 7.895 1 96.62 92 LEU A O 1
ATOM 686 N N . VAL A 1 93 ? 12.969 -15.047 8.977 1 96 93 VAL A N 1
ATOM 687 C CA . VAL A 1 93 ? 13.055 -15.758 10.25 1 96 93 VAL A CA 1
ATOM 688 C C . VAL A 1 93 ? 12.195 -17.016 10.195 1 96 93 VAL A C 1
ATOM 690 O O . VAL A 1 93 ? 12.625 -18.094 10.641 1 96 93 VAL A O 1
ATOM 693 N N . ALA A 1 94 ? 11.039 -16.922 9.555 1 94.38 94 ALA A N 1
ATOM 694 C CA . ALA A 1 94 ? 10.062 -18.016 9.555 1 94.38 94 ALA A CA 1
ATOM 695 C C . ALA A 1 94 ? 10.43 -19.078 8.516 1 94.38 94 ALA A C 1
ATOM 697 O O . ALA A 1 94 ? 10.219 -20.266 8.734 1 94.38 94 ALA A O 1
ATOM 698 N N . SER A 1 95 ? 10.977 -18.672 7.328 1 94.81 95 SER A N 1
ATOM 699 C CA . SER A 1 95 ? 11.141 -19.609 6.211 1 94.81 95 SER A CA 1
ATOM 700 C C . SER A 1 95 ? 12.602 -19.734 5.809 1 94.81 95 SER A C 1
ATOM 702 O O . SER A 1 95 ? 12.961 -20.625 5.035 1 94.81 95 SER A O 1
ATOM 704 N N . GLY A 1 96 ? 13.43 -18.859 6.309 1 94.62 96 GLY A N 1
ATOM 705 C CA . GLY A 1 96 ? 14.836 -18.891 5.922 1 94.62 96 GLY A CA 1
ATOM 706 C C . GLY A 1 96 ? 15.141 -18 4.73 1 94.62 96 GLY A C 1
ATOM 707 O O . GLY A 1 96 ? 14.234 -17.469 4.09 1 94.62 96 GLY A O 1
ATOM 708 N N . ALA A 1 97 ? 16.422 -17.859 4.449 1 95.44 97 ALA A N 1
ATOM 709 C CA . ALA A 1 97 ? 16.875 -17.016 3.34 1 95.44 97 ALA A CA 1
ATOM 710 C C . ALA A 1 97 ? 16.625 -17.703 2 1 95.44 97 ALA A C 1
ATOM 712 O O . ALA A 1 97 ? 16.531 -18.938 1.928 1 95.44 97 ALA A O 1
ATOM 713 N N . TYR A 1 98 ? 16.297 -16.938 0.996 1 94.81 98 TYR A N 1
ATOM 714 C CA . TYR A 1 98 ? 16.188 -17.406 -0.383 1 94.81 98 TYR A CA 1
ATOM 715 C C . TYR A 1 98 ? 17.125 -16.641 -1.297 1 94.81 98 TYR A C 1
ATOM 717 O O . TYR A 1 98 ? 17.641 -15.578 -0.93 1 94.81 98 TYR A O 1
ATOM 725 N N . PRO A 1 99 ? 17.469 -17.297 -2.455 1 93.88 99 PRO A N 1
ATOM 726 C CA . PRO A 1 99 ? 18.391 -16.594 -3.354 1 93.88 99 PRO A CA 1
ATOM 727 C C . PRO A 1 99 ? 17.891 -15.195 -3.732 1 93.88 99 PRO A C 1
ATOM 729 O O . PRO A 1 99 ? 16.75 -15.055 -4.18 1 93.88 99 PRO A O 1
ATOM 732 N N . GLY A 1 100 ? 18.656 -14.172 -3.455 1 94.81 100 GLY A N 1
ATOM 733 C CA . GLY A 1 100 ? 18.328 -12.812 -3.875 1 94.81 100 GLY A CA 1
ATOM 734 C C . GLY A 1 100 ? 17.5 -12.062 -2.855 1 94.81 100 GLY A C 1
ATOM 735 O O . GLY A 1 100 ? 16.984 -10.984 -3.145 1 94.81 100 GLY A O 1
ATOM 736 N N . TRP A 1 101 ? 17.391 -12.602 -1.646 1 95.19 101 TRP A N 1
ATOM 737 C CA . TRP A 1 101 ? 16.516 -12.031 -0.625 1 95.19 101 TRP A CA 1
ATOM 738 C C . TRP A 1 101 ? 16.984 -10.641 -0.215 1 95.19 101 TRP A C 1
ATOM 740 O O . TRP A 1 101 ? 16.188 -9.828 0.261 1 95.19 101 TRP A O 1
ATOM 750 N N . GLN A 1 102 ? 18.266 -10.305 -0.486 1 96.94 102 GLN A N 1
ATOM 751 C CA . GLN A 1 102 ? 18.828 -9.055 0.021 1 96.94 102 GLN A CA 1
ATOM 752 C C . GLN A 1 102 ? 18.344 -7.863 -0.795 1 96.94 102 GLN A C 1
ATOM 754 O O . GLN A 1 102 ? 18.156 -6.77 -0.255 1 96.94 102 GLN A O 1
ATOM 759 N N . LEU A 1 103 ? 18.094 -8.094 -2.051 1 95.62 103 LEU A N 1
ATOM 760 C CA . LEU A 1 103 ? 17.844 -6.973 -2.953 1 95.62 103 LEU A CA 1
ATOM 761 C C . LEU A 1 103 ? 16.531 -6.277 -2.602 1 95.62 103 LEU A C 1
ATOM 763 O O . LEU A 1 103 ? 16.516 -5.066 -2.369 1 95.62 103 LEU A O 1
ATOM 767 N N . PRO A 1 104 ? 15.438 -7.051 -2.568 1 96.5 104 PRO A N 1
ATOM 768 C CA . PRO A 1 104 ? 14.188 -6.359 -2.234 1 96.5 104 PRO A CA 1
ATOM 769 C C . PRO A 1 104 ? 14.227 -5.699 -0.858 1 96.5 104 PRO A C 1
ATOM 771 O O . PRO A 1 104 ? 13.672 -4.613 -0.675 1 96.5 104 PR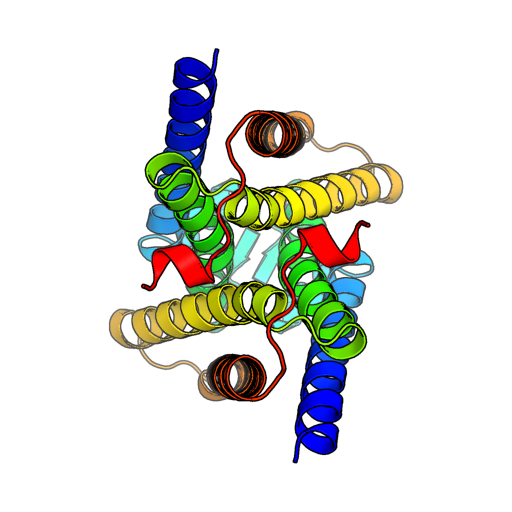O A O 1
ATOM 774 N N . MET A 1 105 ? 14.898 -6.25 0.09 1 97.81 105 MET A N 1
ATOM 775 C CA . MET A 1 105 ? 14.969 -5.688 1.437 1 97.81 105 MET A CA 1
ATOM 776 C C . MET A 1 105 ? 15.836 -4.438 1.461 1 97.81 105 MET A C 1
ATOM 778 O O . MET A 1 105 ? 15.547 -3.488 2.189 1 97.81 105 MET A O 1
ATOM 782 N N . LEU A 1 106 ? 16.891 -4.434 0.681 1 97.88 106 LEU A N 1
ATOM 783 C CA . LEU A 1 106 ? 17.734 -3.252 0.576 1 97.88 106 LEU A CA 1
ATOM 784 C C . LEU A 1 106 ? 16.969 -2.094 -0.061 1 97.88 106 LEU A C 1
ATOM 786 O O . LEU A 1 106 ? 17.109 -0.948 0.375 1 97.88 106 LEU A O 1
ATOM 790 N N . VAL A 1 107 ? 16.203 -2.404 -1.072 1 97.56 107 VAL A N 1
ATOM 791 C CA . VAL A 1 107 ? 15.398 -1.387 -1.734 1 97.56 107 VAL A CA 1
ATOM 792 C C . VAL A 1 107 ? 14.383 -0.813 -0.751 1 97.56 107 VAL A C 1
ATOM 794 O O . VAL A 1 107 ? 14.234 0.406 -0.641 1 97.56 107 VAL A O 1
ATOM 797 N N . GLU A 1 108 ? 13.742 -1.68 -0.005 1 98.31 108 GLU A N 1
ATOM 798 C CA . GLU A 1 108 ? 12.758 -1.249 0.977 1 98.31 108 GLU A CA 1
ATOM 799 C C . GLU A 1 108 ? 13.398 -0.415 2.08 1 98.31 108 GLU A C 1
ATOM 801 O O . GLU A 1 108 ? 12.898 0.66 2.424 1 98.31 108 GLU A O 1
ATOM 806 N N . ALA A 1 109 ? 14.508 -0.913 2.619 1 98.31 109 ALA A N 1
ATOM 807 C CA . ALA A 1 109 ? 15.234 -0.179 3.654 1 98.31 109 ALA A CA 1
ATOM 808 C C . ALA A 1 109 ? 15.711 1.174 3.137 1 98.31 109 ALA A C 1
ATOM 810 O O . ALA A 1 109 ? 15.625 2.182 3.84 1 98.31 109 ALA A O 1
ATOM 811 N N . GLY A 1 110 ? 16.25 1.175 1.918 1 98.25 110 GLY A N 1
ATOM 812 C CA . GLY A 1 110 ? 16.672 2.418 1.294 1 98.25 110 GLY A CA 1
ATOM 813 C C . GLY A 1 110 ? 15.562 3.439 1.182 1 98.25 110 GLY A C 1
ATOM 814 O O . GLY A 1 110 ? 15.766 4.621 1.469 1 98.25 110 GLY A O 1
ATOM 815 N N . HIS A 1 111 ? 14.367 3.039 0.734 1 98.5 111 HIS A N 1
ATOM 816 C CA . HIS A 1 111 ? 13.203 3.916 0.675 1 98.5 111 HIS A CA 1
ATOM 817 C C . HIS A 1 111 ? 12.875 4.492 2.049 1 98.5 111 HIS A C 1
ATOM 819 O O . HIS A 1 111 ? 12.703 5.703 2.191 1 98.5 111 HIS A O 1
ATOM 825 N N . VAL A 1 112 ? 12.805 3.594 3.055 1 98 112 VAL A N 1
ATOM 826 C CA . VAL A 1 112 ? 12.398 4.004 4.395 1 98 112 VAL A CA 1
ATOM 827 C C . VAL A 1 112 ? 13.375 5.039 4.938 1 98 112 VAL A C 1
ATOM 829 O O . VAL A 1 112 ? 12.969 6.102 5.41 1 98 112 VAL A O 1
ATOM 832 N N . VAL A 1 113 ? 14.695 4.777 4.867 1 97.56 113 VAL A N 1
ATOM 833 C CA . VAL A 1 113 ? 15.719 5.676 5.379 1 97.56 113 VAL A CA 1
ATOM 834 C C . VAL A 1 113 ? 15.656 7.012 4.637 1 97.56 113 VAL A C 1
ATOM 836 O O . VAL A 1 113 ? 15.664 8.078 5.262 1 97.56 113 VAL A O 1
ATOM 839 N N . LEU A 1 114 ? 15.555 6.945 3.32 1 96.69 114 LEU A N 1
ATOM 840 C CA . LEU A 1 114 ? 15.5 8.141 2.486 1 96.69 114 LEU A CA 1
ATOM 841 C C . LEU A 1 114 ? 14.281 8.992 2.842 1 96.69 114 LEU A C 1
ATOM 843 O O . LEU A 1 114 ? 14.406 10.203 3.031 1 96.69 114 LEU A O 1
ATOM 847 N N . LEU A 1 115 ? 13.141 8.383 2.996 1 95.81 115 LEU A N 1
ATOM 848 C CA . LEU A 1 115 ? 11.891 9.117 3.172 1 95.81 115 LEU A CA 1
ATOM 849 C C . LEU A 1 115 ? 11.781 9.672 4.586 1 95.81 115 LEU A C 1
ATOM 851 O O . LEU A 1 115 ? 11.242 10.766 4.785 1 95.81 115 LEU A O 1
ATOM 855 N N . LEU A 1 116 ? 12.281 8.961 5.551 1 93.75 116 LEU A N 1
ATOM 856 C CA . LEU A 1 116 ? 12.281 9.484 6.91 1 93.75 116 LEU A CA 1
ATOM 857 C C . LEU A 1 116 ? 13.273 10.641 7.047 1 93.75 116 LEU A C 1
ATOM 859 O O . LEU A 1 116 ? 13.008 11.609 7.758 1 93.75 116 LEU A O 1
ATOM 863 N N . ALA A 1 117 ? 14.469 10.484 6.379 1 92.69 117 ALA A N 1
ATOM 864 C CA . ALA A 1 117 ? 15.422 11.586 6.367 1 92.69 117 ALA A CA 1
ATOM 865 C C . ALA A 1 117 ? 14.82 12.828 5.719 1 92.69 117 ALA A C 1
ATOM 867 O O . ALA A 1 117 ? 14.945 13.938 6.242 1 92.69 117 ALA A O 1
ATOM 868 N N . ALA A 1 118 ? 14.172 12.625 4.59 1 90.44 118 ALA A N 1
ATOM 869 C CA . ALA A 1 118 ? 13.523 13.734 3.891 1 90.44 118 ALA A CA 1
ATOM 870 C C . ALA A 1 118 ? 12.406 14.336 4.73 1 90.44 118 ALA A C 1
ATOM 872 O O . ALA A 1 118 ? 12.234 15.555 4.773 1 90.44 118 ALA A O 1
ATOM 873 N N . TRP A 1 119 ? 11.617 13.453 5.379 1 87 119 TRP A N 1
ATOM 874 C CA . TRP A 1 119 ? 10.523 13.906 6.234 1 87 119 TRP A CA 1
ATOM 875 C C . TRP A 1 119 ? 11.047 14.789 7.363 1 87 119 TRP A C 1
ATOM 877 O O . TRP A 1 119 ? 10.414 15.781 7.727 1 87 119 TRP A O 1
ATOM 887 N N . ARG A 1 120 ? 12.188 14.539 7.93 1 85.56 120 ARG A N 1
ATOM 888 C CA . ARG A 1 120 ? 12.766 15.281 9.047 1 85.56 120 ARG A CA 1
ATOM 889 C C . ARG A 1 120 ? 13.367 16.594 8.57 1 85.56 120 ARG A C 1
ATOM 891 O O . ARG A 1 120 ? 13.406 17.578 9.32 1 85.56 120 ARG A O 1
ATOM 898 N N . MET A 1 121 ? 13.805 16.641 7.328 1 83.31 121 MET A N 1
ATOM 899 C CA . MET A 1 121 ? 14.586 17.781 6.863 1 83.31 121 MET A CA 1
ATOM 900 C C . MET A 1 121 ? 13.719 18.734 6.051 1 83.31 121 MET A C 1
ATOM 902 O O . MET A 1 121 ? 14.031 19.922 5.934 1 83.31 121 MET A O 1
ATOM 906 N N . LEU A 1 122 ? 12.727 18.219 5.422 1 73.06 122 LEU A N 1
ATOM 907 C CA . LEU A 1 122 ? 11.875 19.062 4.578 1 73.06 122 LEU A CA 1
ATOM 908 C C . LEU A 1 122 ? 10.773 19.719 5.406 1 73.06 122 LEU A C 1
ATOM 910 O O . LEU A 1 122 ? 10.367 19.188 6.441 1 73.06 122 LEU A O 1
ATOM 914 N N . PRO A 1 123 ? 10.445 20.953 4.98 1 64.19 123 PRO A N 1
ATOM 915 C CA . PRO A 1 123 ? 9.391 21.641 5.727 1 64.19 123 PRO A CA 1
ATOM 916 C C . PRO A 1 123 ? 8.078 20.859 5.746 1 64.19 123 PRO A C 1
ATOM 918 O O . PRO A 1 123 ? 7.836 20.031 4.871 1 64.19 123 PRO A O 1
ATOM 921 N N . HIS A 1 124 ? 7.371 20.891 6.824 1 59.94 124 HIS A N 1
ATOM 922 C CA . HIS A 1 124 ? 6.09 20.219 7.031 1 59.94 124 HIS A CA 1
ATOM 923 C C . HIS A 1 124 ? 4.922 21.156 6.781 1 59.94 124 HIS A C 1
ATOM 925 O O . HIS A 1 124 ? 4.91 22.281 7.289 1 59.94 124 HIS A O 1
ATOM 931 N N . HIS A 1 125 ? 4.414 21.109 5.477 1 56.03 125 HIS A N 1
ATOM 932 C CA . HIS A 1 125 ? 3.217 21.922 5.301 1 56.03 125 HIS A CA 1
ATOM 933 C C . HIS A 1 125 ? 1.951 21.094 5.48 1 56.03 125 HIS A C 1
ATOM 935 O O . HIS A 1 125 ? 1.951 19.891 5.207 1 56.03 125 HIS A O 1
ATOM 941 N N . ARG A 1 126 ? 1 21.609 6.238 1 50.81 126 ARG A N 1
ATOM 942 C CA . ARG A 1 1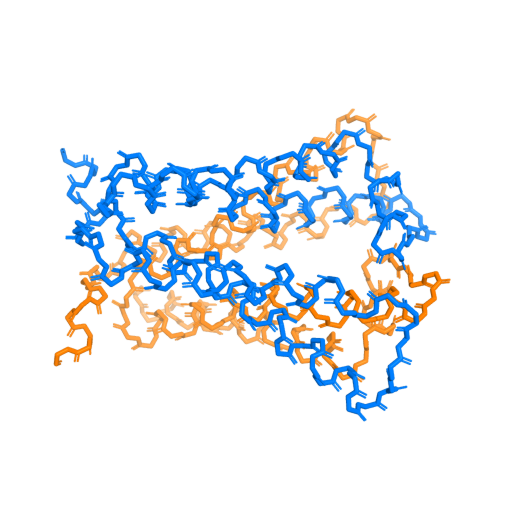26 ? -0.276 20.922 6.414 1 50.81 126 ARG A CA 1
ATOM 943 C C . ARG A 1 126 ? -0.949 20.672 5.07 1 50.81 126 ARG A C 1
ATOM 945 O O . ARG A 1 126 ? -0.832 21.469 4.148 1 50.81 126 ARG A O 1
ATOM 952 N N . LEU A 1 127 ? -1.458 19.5 4.785 1 48.97 127 LEU A N 1
ATOM 953 C CA . LEU A 1 127 ? -2.15 19.125 3.555 1 48.97 127 LEU A CA 1
ATOM 954 C C . LEU A 1 127 ? -3.207 20.172 3.199 1 48.97 127 LEU A C 1
ATOM 956 O O . LEU A 1 127 ? -3.451 20.438 2.02 1 48.97 127 LEU A O 1
ATOM 960 N N . ASP A 1 128 ? -4.035 20.609 4.156 1 44.53 128 ASP A N 1
ATOM 961 C CA . ASP A 1 128 ? -5.094 21.578 3.93 1 44.53 128 ASP A CA 1
ATOM 962 C C . ASP A 1 128 ? -4.523 22.891 3.395 1 44.53 128 ASP A C 1
ATOM 964 O O . ASP A 1 128 ? -5.23 23.656 2.736 1 44.53 128 ASP A O 1
ATOM 968 N N . GLU A 1 129 ? -3.396 23.188 3.682 1 46.75 129 GLU A N 1
ATOM 969 C CA . GLU A 1 129 ? -2.82 24.438 3.213 1 46.75 129 GLU A CA 1
ATOM 970 C C . GLU A 1 129 ? -2.463 24.359 1.731 1 46.75 129 GLU A C 1
ATOM 972 O O . GLU A 1 129 ? -2.322 25.391 1.069 1 46.75 129 GLU A O 1
ATOM 977 N N . ILE A 1 130 ? -2.314 23.141 1.346 1 46.41 130 ILE A N 1
ATOM 978 C CA . ILE A 1 130 ? -2.02 23.062 -0.082 1 46.41 130 ILE A CA 1
ATOM 979 C C . ILE A 1 130 ? -3.305 23.266 -0.884 1 46.41 130 ILE A C 1
ATOM 981 O O . ILE A 1 130 ? -3.27 23.766 -2.01 1 46.41 130 ILE A O 1
ATOM 985 N N . ALA A 1 131 ? -4.414 22.781 -0.305 1 45.31 131 ALA A N 1
ATOM 986 C CA . ALA A 1 131 ? -5.66 22.953 -1.049 1 45.31 131 ALA A CA 1
ATOM 987 C C . ALA A 1 131 ? -6.125 24.406 -1.019 1 45.31 131 ALA A C 1
ATOM 989 O O . ALA A 1 131 ? -7.008 24.797 -1.785 1 45.31 131 ALA A O 1
ATOM 990 N N . ALA A 1 132 ? -5.738 25.375 -0.158 1 41.38 132 ALA A N 1
ATOM 991 C CA . ALA A 1 132 ? -6.168 26.781 -0.174 1 41.38 132 ALA A CA 1
ATOM 992 C C . ALA A 1 132 ? -5.363 27.578 -1.188 1 41.38 132 ALA A C 1
ATOM 994 O O . ALA A 1 132 ? -4.164 27.359 -1.361 1 41.38 132 ALA A O 1
ATOM 995 N N . MET B 1 1 ? -24.219 10.648 13.68 1 72.44 1 MET B N 1
ATOM 996 C CA . MET B 1 1 ? -23.672 10.477 12.336 1 72.44 1 MET B CA 1
ATOM 997 C C . MET B 1 1 ? -22.156 10.281 12.383 1 72.44 1 MET B C 1
ATOM 999 O O . MET B 1 1 ? -21.641 9.32 11.82 1 72.44 1 MET B O 1
ATOM 1003 N N . ARG B 1 2 ? -21.594 10.906 13.312 1 80.12 2 ARG B N 1
ATOM 1004 C CA . ARG B 1 2 ? -20.156 10.805 13.422 1 80.12 2 ARG B CA 1
ATOM 1005 C C . ARG B 1 2 ? -19.734 9.492 14.078 1 80.12 2 ARG B C 1
ATOM 1007 O O . ARG B 1 2 ? -18.766 8.859 13.648 1 80.12 2 ARG B O 1
ATOM 1014 N N . LEU B 1 3 ? -20.594 9.023 14.977 1 83.88 3 LEU B N 1
ATOM 1015 C CA . LEU B 1 3 ? -20.281 7.785 15.672 1 83.88 3 LEU B CA 1
ATOM 1016 C C . LEU B 1 3 ? -20.406 6.586 14.742 1 83.88 3 LEU B C 1
ATOM 1018 O O . LEU B 1 3 ? -19.609 5.652 14.812 1 83.88 3 LEU B O 1
ATOM 1022 N N . VAL B 1 4 ? -21.422 6.621 13.922 1 87.5 4 VAL B N 1
ATOM 1023 C CA . VAL B 1 4 ? -21.672 5.527 12.984 1 87.5 4 VAL B CA 1
ATOM 1024 C C . VAL B 1 4 ? -20.531 5.469 11.961 1 87.5 4 VAL B C 1
ATOM 1026 O O . VAL B 1 4 ? -20.016 4.387 11.656 1 87.5 4 VAL B O 1
ATOM 1029 N N . LEU B 1 5 ? -20.141 6.613 11.508 1 88 5 LEU B N 1
ATOM 1030 C CA . LEU B 1 5 ? -19.047 6.664 10.539 1 88 5 LEU B CA 1
ATOM 1031 C C . LEU B 1 5 ? -17.75 6.156 11.156 1 88 5 LEU B C 1
ATOM 1033 O O . LEU B 1 5 ? -17 5.398 10.523 1 88 5 LEU B O 1
ATOM 1037 N N . THR B 1 6 ? -17.516 6.582 12.359 1 89.19 6 THR B N 1
ATOM 1038 C CA . THR B 1 6 ? -16.312 6.133 13.055 1 89.19 6 THR B CA 1
ATOM 1039 C C . THR B 1 6 ? -16.344 4.617 13.25 1 89.19 6 THR B C 1
ATOM 1041 O O . THR B 1 6 ? -15.328 3.945 13.039 1 89.19 6 THR B O 1
ATOM 1044 N N . ALA B 1 7 ? -17.453 4.102 13.641 1 92.56 7 ALA B N 1
ATOM 1045 C CA . ALA B 1 7 ? -17.594 2.666 13.852 1 92.56 7 ALA B CA 1
ATOM 1046 C C . ALA B 1 7 ? -17.391 1.897 12.547 1 92.56 7 ALA B C 1
ATOM 1048 O O . ALA B 1 7 ? -16.734 0.852 12.531 1 92.56 7 ALA B O 1
ATOM 1049 N N . LEU B 1 8 ? -17.969 2.438 11.484 1 95.38 8 LEU B N 1
ATOM 1050 C CA . LEU B 1 8 ? -17.844 1.781 10.188 1 95.38 8 LEU B CA 1
ATOM 1051 C C . LEU B 1 8 ? -16.391 1.802 9.703 1 95.38 8 LEU B C 1
ATOM 1053 O O . LEU B 1 8 ? -15.906 0.816 9.148 1 95.38 8 LEU B O 1
ATOM 1057 N N . VAL B 1 9 ? -15.719 2.912 9.883 1 95.62 9 VAL B N 1
ATOM 1058 C CA . VAL B 1 9 ? -14.312 3.016 9.5 1 95.62 9 VAL B CA 1
ATOM 1059 C C 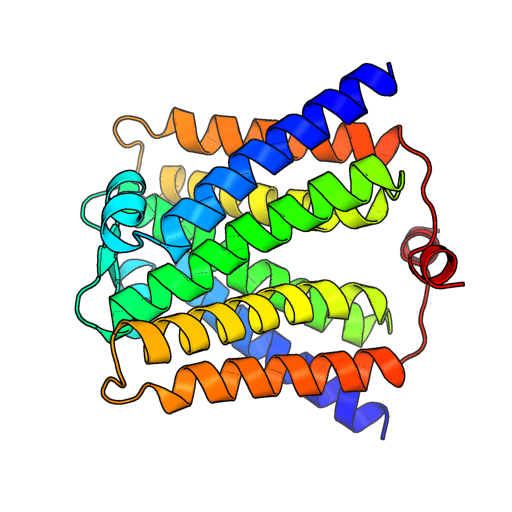. VAL B 1 9 ? -13.484 2.021 10.305 1 95.62 9 VAL B C 1
ATOM 1061 O O . VAL B 1 9 ? -12.609 1.348 9.758 1 95.62 9 VAL B O 1
ATOM 1064 N N . PHE B 1 10 ? -13.805 1.937 11.578 1 95.19 10 PHE B N 1
ATOM 1065 C CA . PHE B 1 10 ? -13.086 1.005 12.438 1 95.19 10 PHE B CA 1
ATOM 1066 C C . PHE B 1 10 ? -13.336 -0.434 12.008 1 95.19 10 PHE B C 1
ATOM 1068 O O . PHE B 1 10 ? -12.406 -1.247 11.977 1 95.19 10 PHE B O 1
ATOM 1075 N N . LEU B 1 11 ? -14.531 -0.743 11.641 1 96.62 11 LEU B N 1
ATOM 1076 C CA . LEU B 1 11 ? -14.875 -2.084 11.18 1 96.62 11 LEU B CA 1
ATOM 1077 C C . LEU B 1 11 ? -14.164 -2.41 9.875 1 96.62 11 LEU B C 1
ATOM 1079 O O . LEU B 1 11 ? -13.656 -3.52 9.695 1 96.62 11 LEU B O 1
ATOM 1083 N N . ALA B 1 12 ? -14.156 -1.452 8.953 1 97.69 12 ALA B N 1
ATOM 1084 C CA . ALA B 1 12 ? -13.422 -1.633 7.703 1 97.69 12 ALA B CA 1
ATOM 1085 C C . ALA B 1 12 ? -11.938 -1.855 7.969 1 97.69 12 ALA B C 1
ATOM 1087 O O . ALA B 1 12 ? -11.297 -2.688 7.316 1 97.69 12 ALA B O 1
ATOM 1088 N N . GLY B 1 13 ? -11.398 -1.069 8.922 1 98.06 13 GLY B N 1
ATOM 1089 C CA . GLY B 1 13 ? -10.016 -1.263 9.328 1 98.06 13 GLY B CA 1
ATOM 1090 C C . GLY B 1 13 ? -9.75 -2.643 9.898 1 98.06 13 GLY B C 1
ATOM 1091 O O . GLY B 1 13 ? -8.711 -3.242 9.625 1 98.06 13 GLY B O 1
ATOM 1092 N N . LEU B 1 14 ? -10.672 -3.164 10.672 1 97.69 14 LEU B N 1
ATOM 1093 C CA . LEU B 1 14 ? -10.539 -4.496 11.25 1 97.69 14 LEU B CA 1
ATOM 1094 C C . LEU B 1 14 ? -10.547 -5.566 10.164 1 97.69 14 LEU B C 1
ATOM 1096 O O . LEU B 1 14 ? -9.82 -6.555 10.25 1 97.69 14 LEU B O 1
ATOM 1100 N N . PHE B 1 15 ? -11.422 -5.359 9.234 1 98.06 15 PHE B N 1
ATOM 1101 C CA . PHE B 1 15 ? -11.469 -6.262 8.086 1 98.06 15 PHE B CA 1
ATOM 1102 C C . PHE B 1 15 ? -10.117 -6.305 7.375 1 98.06 15 PHE B C 1
ATOM 1104 O O . PHE B 1 15 ? -9.602 -7.387 7.082 1 98.06 15 PHE B O 1
ATOM 1111 N N . ASP B 1 16 ? -9.531 -5.137 7.098 1 98.56 16 ASP B N 1
ATOM 1112 C CA . ASP B 1 16 ? -8.234 -5.07 6.43 1 98.56 16 ASP B CA 1
ATOM 1113 C C . ASP B 1 16 ? -7.133 -5.648 7.312 1 98.56 16 ASP B C 1
ATOM 1115 O O . ASP B 1 16 ? -6.176 -6.238 6.809 1 98.56 16 ASP B O 1
ATOM 1119 N N . LEU B 1 17 ? -7.254 -5.441 8.609 1 98.31 17 LEU B N 1
ATOM 1120 C CA . LEU B 1 17 ? -6.285 -6.02 9.531 1 98.31 17 LEU B CA 1
ATOM 1121 C C . LEU B 1 17 ? -6.336 -7.543 9.492 1 98.31 17 LEU B C 1
ATOM 1123 O O . LEU B 1 17 ? -5.297 -8.203 9.547 1 98.31 17 LEU B O 1
ATOM 1127 N N . PHE B 1 18 ? -7.535 -8.055 9.438 1 98.31 18 PHE B N 1
ATOM 1128 C CA . PHE B 1 18 ? -7.707 -9.5 9.297 1 98.31 18 PHE B CA 1
ATOM 1129 C C . PHE B 1 18 ? -6.996 -10.016 8.055 1 98.31 18 PHE B C 1
ATOM 1131 O O . PHE B 1 18 ? -6.301 -11.031 8.109 1 98.31 18 PHE B O 1
ATOM 1138 N N . LEU B 1 19 ? -7.137 -9.352 6.945 1 97.75 19 LEU B N 1
ATOM 1139 C CA . LEU B 1 19 ? -6.461 -9.742 5.711 1 97.75 19 LEU B CA 1
ATOM 1140 C C . LEU B 1 19 ? -4.949 -9.633 5.867 1 97.75 19 LEU B C 1
ATOM 1142 O O . LEU B 1 19 ? -4.211 -10.516 5.43 1 97.75 19 LEU B O 1
ATOM 1146 N N . ALA B 1 20 ? -4.488 -8.539 6.473 1 98.62 20 ALA B N 1
ATOM 1147 C CA . ALA B 1 20 ? -3.055 -8.344 6.68 1 98.62 20 ALA B CA 1
ATOM 1148 C C . ALA B 1 20 ? -2.461 -9.477 7.512 1 98.62 20 ALA B C 1
ATOM 1150 O O . ALA B 1 20 ? -1.401 -10.016 7.176 1 98.62 20 ALA B O 1
ATOM 1151 N N . ILE B 1 21 ? -3.146 -9.867 8.594 1 98.38 21 ILE B N 1
ATOM 1152 C CA . ILE B 1 21 ? -2.697 -10.969 9.438 1 98.38 21 ILE B CA 1
ATOM 1153 C C . ILE B 1 21 ? -2.715 -12.266 8.641 1 98.38 21 ILE B C 1
ATOM 1155 O O . ILE B 1 21 ? -1.807 -13.094 8.766 1 98.38 21 ILE B O 1
ATOM 1159 N N . GLY B 1 22 ? -3.738 -12.469 7.836 1 98.25 22 GLY B N 1
ATOM 1160 C CA . GLY B 1 22 ? -3.805 -13.641 6.973 1 98.25 22 GLY B CA 1
ATOM 1161 C C . GLY B 1 22 ? -2.631 -13.75 6.02 1 98.25 22 GLY B C 1
ATOM 1162 O O . GLY B 1 22 ? -2.041 -14.82 5.871 1 98.25 22 GLY B O 1
ATOM 1163 N N . PHE B 1 23 ? -2.254 -12.656 5.387 1 98.38 23 PHE B N 1
ATOM 1164 C CA . PHE B 1 23 ? -1.131 -12.656 4.457 1 98.38 23 PHE B CA 1
ATOM 1165 C C . PHE B 1 23 ? 0.188 -12.844 5.199 1 98.38 23 PHE B C 1
ATOM 1167 O O . PHE B 1 23 ? 1.12 -13.453 4.676 1 98.38 23 PHE B O 1
ATOM 1174 N N . LEU B 1 24 ? 0.271 -12.336 6.402 1 98.31 24 LEU B N 1
ATOM 1175 C CA . LEU B 1 24 ? 1.499 -12.453 7.18 1 98.31 24 LEU B CA 1
ATOM 1176 C C . LEU B 1 24 ? 1.702 -13.883 7.664 1 98.31 24 LEU B C 1
ATOM 1178 O O . LEU B 1 24 ? 2.82 -14.406 7.621 1 98.31 24 LEU B O 1
ATOM 1182 N N . THR B 1 25 ? 0.637 -14.609 8.07 1 97.81 25 THR B N 1
ATOM 1183 C CA . THR B 1 25 ? 0.756 -15.906 8.727 1 97.81 25 THR B CA 1
ATOM 1184 C C . THR B 1 25 ? 0.54 -17.047 7.73 1 97.81 25 THR B C 1
ATOM 1186 O O . THR B 1 25 ? 1.047 -18.156 7.926 1 97.81 25 THR B O 1
ATOM 1189 N N . GLY B 1 26 ? -0.23 -16.844 6.723 1 97.62 26 GLY B N 1
ATOM 1190 C CA . GLY B 1 26 ? -0.536 -17.812 5.688 1 97.62 26 GLY B CA 1
ATOM 1191 C C . GLY B 1 26 ? -0.603 -17.219 4.301 1 97.62 26 GLY B C 1
ATOM 1192 O O . GLY B 1 26 ? -1.653 -17.234 3.652 1 97.62 26 GLY B O 1
ATOM 1193 N N . PRO B 1 27 ? 0.576 -16.734 3.871 1 97.38 27 PRO B N 1
ATOM 1194 C CA . PRO B 1 27 ? 0.605 -15.969 2.625 1 97.38 27 PRO B CA 1
ATOM 1195 C C . PRO B 1 27 ? 0.096 -16.766 1.428 1 97.38 27 PRO B C 1
ATOM 1197 O O . PRO B 1 27 ? -0.617 -16.219 0.579 1 97.38 27 PRO B O 1
ATOM 1200 N N . GLU B 1 28 ? 0.358 -18.078 1.371 1 96.31 28 GLU B N 1
ATOM 1201 C CA . GLU B 1 28 ? -0.074 -18.875 0.222 1 96.31 28 GLU B CA 1
ATOM 1202 C C . GLU B 1 28 ? -1.586 -19.078 0.228 1 96.31 28 GLU B C 1
ATOM 1204 O O . GLU B 1 28 ? -2.24 -18.938 -0.809 1 96.31 28 GLU B O 1
ATOM 1209 N N . GLN B 1 29 ? -2.086 -19.359 1.398 1 96.69 29 GLN B N 1
ATOM 1210 C CA . GLN B 1 29 ? -3.529 -19.531 1.525 1 96.69 29 GLN B CA 1
ATOM 1211 C C . GLN B 1 29 ? -4.262 -18.219 1.245 1 96.69 29 GLN B C 1
ATOM 1213 O O . GLN B 1 29 ? -5.25 -18.203 0.511 1 96.69 29 GLN B O 1
ATOM 1218 N N . ALA B 1 30 ? -3.812 -17.156 1.771 1 97.25 30 ALA B N 1
ATOM 1219 C CA . ALA B 1 30 ? -4.43 -15.844 1.544 1 97.25 30 ALA B CA 1
ATOM 1220 C C . ALA B 1 30 ? -4.359 -15.453 0.07 1 97.25 30 ALA B C 1
ATOM 1222 O O . ALA B 1 30 ? -5.332 -14.938 -0.487 1 97.25 30 ALA B O 1
ATOM 1223 N N . ALA B 1 31 ? -3.26 -15.758 -0.565 1 97.31 31 ALA B N 1
ATOM 1224 C CA . ALA B 1 31 ? -3.049 -15.406 -1.966 1 97.31 31 ALA B CA 1
ATOM 1225 C C . ALA B 1 31 ? -4.02 -16.156 -2.875 1 97.31 31 ALA B C 1
ATOM 1227 O O . ALA B 1 31 ? -4.461 -15.617 -3.895 1 97.31 31 ALA B O 1
ATOM 1228 N N . THR B 1 32 ? -4.285 -17.375 -2.5 1 95.25 32 THR B N 1
ATOM 1229 C CA . THR B 1 32 ? -5.23 -18.172 -3.281 1 95.25 32 THR B CA 1
ATOM 1230 C C . THR B 1 32 ? -6.574 -17.453 -3.381 1 95.25 32 THR B C 1
ATOM 1232 O O . THR B 1 32 ? -7.219 -17.484 -4.434 1 95.25 32 THR B O 1
ATOM 1235 N N . GLY B 1 33 ? -6.988 -16.781 -2.32 1 94.31 33 GLY B N 1
ATOM 1236 C CA . GLY B 1 33 ? -8.242 -16.031 -2.311 1 94.31 33 GLY B CA 1
ATOM 1237 C C . GLY B 1 33 ? -8.227 -14.836 -3.24 1 94.31 33 GLY B C 1
ATOM 1238 O O . GLY B 1 33 ? -9.281 -14.32 -3.605 1 94.31 33 GLY B O 1
ATOM 1239 N N . PHE B 1 34 ? -7.062 -14.469 -3.682 1 95.81 34 PHE B N 1
ATOM 1240 C CA . PHE B 1 34 ? -6.914 -13.312 -4.551 1 95.81 34 PHE B CA 1
ATOM 1241 C C . PHE B 1 34 ? -6.547 -13.742 -5.969 1 95.81 34 PHE B C 1
ATOM 1243 O O . PHE B 1 34 ? -6.266 -12.898 -6.824 1 95.81 34 PHE B O 1
ATOM 1250 N N . GLY B 1 35 ? -6.492 -15.055 -6.168 1 96.44 35 GLY B N 1
ATOM 1251 C CA . GLY B 1 35 ? -6.191 -15.578 -7.492 1 96.44 35 GLY B CA 1
ATOM 1252 C C . GLY B 1 35 ? -4.719 -15.484 -7.848 1 96.44 35 GLY B C 1
ATOM 1253 O O . GLY B 1 35 ? -4.367 -15.352 -9.023 1 96.44 35 GLY B O 1
ATOM 1254 N N . ILE B 1 36 ? -3.828 -15.469 -6.855 1 97.38 36 ILE B N 1
ATOM 1255 C CA . ILE B 1 36 ? -2.396 -15.344 -7.102 1 97.38 36 ILE B CA 1
ATOM 1256 C C . ILE B 1 36 ? -1.653 -16.5 -6.422 1 97.38 36 ILE B C 1
ATOM 1258 O O . ILE B 1 36 ? -2.164 -17.094 -5.477 1 97.38 36 ILE B O 1
ATOM 1262 N N . ALA B 1 37 ? -0.532 -16.859 -7.008 1 97.62 37 ALA B N 1
ATOM 1263 C CA . ALA B 1 37 ? 0.331 -17.891 -6.445 1 97.62 37 ALA B CA 1
ATOM 1264 C C . ALA B 1 37 ? 1.796 -17.469 -6.488 1 97.62 37 ALA B C 1
ATOM 1266 O O . ALA B 1 37 ? 2.197 -16.688 -7.352 1 97.62 37 ALA B O 1
ATOM 1267 N N . ALA B 1 38 ? 2.525 -17.969 -5.492 1 97.38 38 ALA B N 1
ATOM 1268 C CA . ALA B 1 38 ? 3.977 -17.797 -5.516 1 97.38 38 ALA B CA 1
ATOM 1269 C C . ALA B 1 38 ? 4.629 -18.812 -6.457 1 97.38 38 ALA B C 1
ATOM 1271 O O . ALA B 1 38 ? 4.23 -19.984 -6.504 1 97.38 38 ALA B O 1
ATOM 1272 N N . THR B 1 39 ? 5.598 -18.375 -7.25 1 96.5 39 THR B N 1
ATOM 1273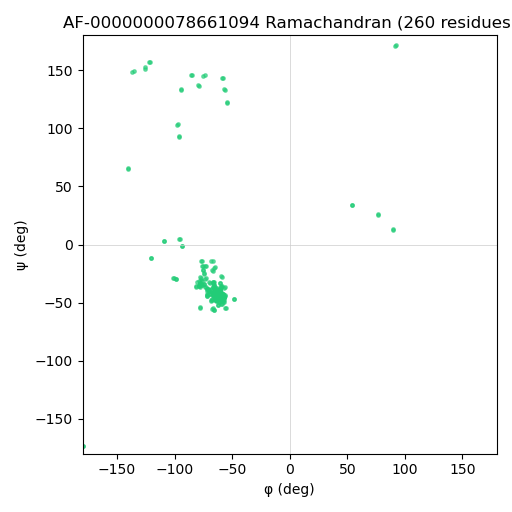 C CA . THR B 1 39 ? 6.297 -19.281 -8.156 1 96.5 39 THR B CA 1
ATOM 1274 C C . THR B 1 39 ? 7.562 -19.828 -7.504 1 96.5 39 THR B C 1
ATOM 1276 O O . THR B 1 39 ? 8.281 -20.641 -8.102 1 96.5 39 THR B O 1
ATOM 1279 N N . GLY B 1 40 ? 7.871 -19.422 -6.285 1 94.75 40 GLY B N 1
ATOM 1280 C CA . GLY B 1 40 ? 9.008 -19.828 -5.477 1 94.75 40 GLY B CA 1
ATOM 1281 C C . GLY B 1 40 ? 9.047 -19.156 -4.121 1 94.75 40 GLY B C 1
ATOM 1282 O O . GLY B 1 40 ? 8.117 -18.422 -3.758 1 94.75 40 GLY B O 1
ATOM 1283 N N . THR B 1 41 ? 10.094 -19.375 -3.428 1 95.31 41 THR B N 1
ATOM 1284 C CA . THR B 1 41 ? 10.203 -18.859 -2.068 1 95.31 41 THR B CA 1
ATOM 1285 C C . THR B 1 41 ? 10.258 -17.344 -2.072 1 95.31 41 THR B C 1
ATOM 1287 O O . THR B 1 41 ? 9.781 -16.688 -1.139 1 95.31 41 THR B O 1
ATOM 1290 N N . GLY B 1 42 ? 10.852 -16.812 -3.117 1 95.81 42 GLY B N 1
ATOM 1291 C CA . GLY B 1 42 ? 10.852 -15.359 -3.252 1 95.81 42 GLY B CA 1
ATOM 1292 C C . GLY B 1 42 ? 9.453 -14.781 -3.4 1 95.81 42 GLY B C 1
ATOM 1293 O O . GLY B 1 42 ? 9.172 -13.695 -2.893 1 95.81 42 GLY B O 1
ATOM 1294 N N . GLY B 1 43 ? 8.68 -15.562 -4.141 1 97.5 43 GLY B N 1
ATOM 1295 C CA . GLY B 1 43 ? 7.297 -15.141 -4.305 1 97.5 43 GLY B CA 1
ATOM 1296 C C . GLY B 1 43 ? 6.5 -15.195 -3.016 1 97.5 43 GLY B C 1
ATOM 1297 O O . GLY B 1 43 ? 5.633 -14.352 -2.783 1 97.5 43 GLY B O 1
ATOM 1298 N N . ILE B 1 44 ? 6.762 -16.172 -2.195 1 97.5 44 ILE B N 1
ATOM 1299 C CA . ILE B 1 44 ? 6.105 -16.266 -0.896 1 97.5 44 ILE B CA 1
ATOM 1300 C C . ILE B 1 44 ? 6.48 -15.055 -0.042 1 97.5 44 ILE B C 1
ATOM 1302 O O . ILE B 1 44 ? 5.621 -14.461 0.61 1 97.5 44 ILE B O 1
ATOM 1306 N N . SER B 1 45 ? 7.77 -14.758 -0.072 1 98 45 SER B N 1
ATOM 1307 C CA . SER B 1 45 ? 8.25 -13.578 0.645 1 98 45 SER B CA 1
ATOM 1308 C C . SER B 1 45 ? 7.551 -12.312 0.158 1 98 45 SER B C 1
ATOM 1310 O O . SER B 1 45 ? 7.137 -11.477 0.964 1 98 45 SER B O 1
ATOM 1312 N N . THR B 1 46 ? 7.391 -12.164 -1.167 1 97.62 46 THR B N 1
ATOM 1313 C CA . THR B 1 46 ? 6.727 -11.008 -1.772 1 97.62 46 THR B CA 1
ATOM 1314 C C . THR B 1 46 ? 5.277 -10.914 -1.311 1 97.62 46 THR B C 1
ATOM 1316 O O . THR B 1 46 ? 4.82 -9.852 -0.891 1 97.62 46 THR B O 1
ATOM 1319 N N . ILE B 1 47 ? 4.574 -11.984 -1.345 1 97.88 47 ILE B N 1
ATOM 1320 C CA . ILE B 1 47 ? 3.168 -12.023 -0.958 1 97.88 47 ILE B CA 1
ATOM 1321 C C . ILE B 1 47 ? 3.031 -11.68 0.523 1 97.88 47 ILE B C 1
ATOM 1323 O O . ILE B 1 47 ? 2.225 -10.82 0.898 1 97.88 47 ILE B O 1
ATOM 1327 N N . ARG B 1 48 ? 3.85 -12.312 1.354 1 98.19 48 ARG B N 1
ATOM 1328 C CA . ARG B 1 48 ? 3.805 -12.07 2.795 1 98.19 48 ARG B CA 1
ATOM 1329 C C . ARG B 1 48 ? 4.094 -10.609 3.117 1 98.19 48 ARG B C 1
ATOM 1331 O O . ARG B 1 48 ? 3.393 -10 3.922 1 98.19 48 ARG B O 1
ATOM 1338 N N . ALA B 1 49 ? 5.062 -10.094 2.48 1 98.38 49 ALA B N 1
ATOM 1339 C CA . ALA B 1 49 ? 5.535 -8.75 2.809 1 98.38 49 ALA B CA 1
ATOM 1340 C C . ALA B 1 49 ? 4.613 -7.684 2.221 1 98.38 49 ALA B C 1
ATOM 1342 O O . ALA B 1 49 ? 4.062 -6.859 2.953 1 98.38 49 ALA B O 1
ATOM 1343 N N . ASP B 1 50 ? 4.367 -7.723 0.903 1 97.81 50 ASP B N 1
ATOM 1344 C CA . ASP B 1 50 ? 3.766 -6.594 0.197 1 97.81 50 ASP B CA 1
ATOM 1345 C C . ASP B 1 50 ? 2.256 -6.547 0.427 1 97.81 50 ASP B C 1
ATOM 1347 O O . ASP B 1 50 ? 1.675 -5.465 0.543 1 97.81 50 ASP B O 1
ATOM 1351 N N . PHE B 1 51 ? 1.594 -7.688 0.525 1 98.19 51 PHE B N 1
ATOM 1352 C CA . PHE B 1 51 ? 0.155 -7.66 0.762 1 98.19 51 PHE B CA 1
ATOM 1353 C C . PHE B 1 51 ? -0.146 -7.367 2.227 1 98.19 51 PHE B C 1
ATOM 1355 O O . PHE B 1 51 ? -1.146 -6.723 2.545 1 98.19 51 PHE B O 1
ATOM 1362 N N . THR B 1 52 ? 0.731 -7.926 3.129 1 98.56 52 THR B N 1
ATOM 1363 C CA . THR B 1 52 ? 0.618 -7.508 4.523 1 98.56 52 THR B CA 1
ATOM 1364 C C . THR B 1 52 ? 0.742 -5.992 4.645 1 98.56 52 THR B C 1
ATOM 1366 O O . THR B 1 52 ? -0.019 -5.359 5.379 1 98.56 52 THR B O 1
ATOM 1369 N N . SER B 1 53 ? 1.663 -5.441 3.949 1 98.69 53 SER B N 1
ATOM 1370 C CA . SER B 1 53 ? 1.865 -3.994 3.975 1 98.69 53 SER B CA 1
ATOM 1371 C C . SER B 1 53 ? 0.654 -3.258 3.414 1 98.69 53 SER B C 1
ATOM 1373 O O . SER B 1 53 ? 0.162 -2.307 4.027 1 98.69 53 SER B O 1
ATOM 1375 N N . PHE B 1 54 ? 0.164 -3.668 2.262 1 98.38 54 PHE B N 1
ATOM 1376 C CA . PHE B 1 54 ? -0.965 -3.012 1.613 1 98.38 54 PHE B CA 1
ATOM 1377 C C . PHE B 1 54 ? -2.168 -2.957 2.547 1 98.38 54 PHE B C 1
ATOM 1379 O O . PHE B 1 54 ? -2.662 -1.873 2.867 1 98.38 54 PHE B O 1
ATOM 1386 N N . PHE B 1 55 ? -2.588 -4.074 3.061 1 98.75 55 PHE B N 1
ATOM 1387 C CA . PHE B 1 55 ? -3.777 -4.16 3.9 1 98.75 55 PHE B CA 1
ATOM 1388 C C . PHE B 1 55 ? -3.479 -3.678 5.312 1 98.75 55 PHE B C 1
ATOM 1390 O O . PHE B 1 55 ? -4.344 -3.1 5.977 1 98.75 55 PHE B O 1
ATOM 1397 N N . GLY B 1 56 ? -2.277 -3.906 5.801 1 98.56 56 GLY B N 1
ATOM 1398 C CA . GLY B 1 56 ? -1.899 -3.5 7.145 1 98.56 56 GLY B CA 1
ATOM 1399 C C . GLY B 1 56 ? -1.828 -1.995 7.316 1 98.56 56 GLY B C 1
ATOM 1400 O O . GLY B 1 56 ? -2.33 -1.453 8.305 1 98.56 56 GLY B O 1
ATOM 1401 N N . VAL B 1 57 ? -1.157 -1.332 6.348 1 98 57 VAL B N 1
ATOM 1402 C CA . VAL B 1 57 ? -1.053 0.122 6.402 1 98 57 VAL B CA 1
ATOM 1403 C C . VAL B 1 57 ? -2.443 0.744 6.285 1 98 57 VAL B C 1
ATOM 1405 O O . VAL B 1 57 ? -2.768 1.692 7.004 1 98 57 VAL B O 1
ATOM 1408 N N . ALA B 1 58 ? -3.252 0.195 5.406 1 98.06 58 ALA B N 1
ATOM 1409 C CA . ALA B 1 58 ? -4.629 0.667 5.285 1 98.06 58 ALA B CA 1
ATOM 1410 C C . ALA B 1 58 ? -5.383 0.507 6.602 1 98.06 58 ALA B C 1
ATOM 1412 O O . ALA B 1 58 ? -6.039 1.441 7.066 1 98.06 58 ALA B O 1
ATOM 1413 N N . ALA B 1 59 ? -5.281 -0.642 7.188 1 98.19 59 ALA B N 1
ATOM 1414 C CA . ALA B 1 59 ? -5.945 -0.94 8.453 1 98.19 59 ALA B CA 1
ATOM 1415 C C . ALA B 1 59 ? -5.496 0.02 9.547 1 98.19 59 ALA B C 1
ATOM 1417 O O . ALA B 1 59 ? -6.324 0.566 10.281 1 98.19 59 ALA B O 1
ATOM 1418 N N . PHE B 1 60 ? -4.215 0.211 9.68 1 97.12 60 PHE B N 1
ATOM 1419 C CA . PHE B 1 60 ? -3.652 1.081 10.711 1 97.12 60 PHE B CA 1
ATOM 1420 C C . PHE B 1 60 ? -4.176 2.504 10.555 1 97.12 60 PHE B C 1
ATOM 1422 O O . PHE B 1 60 ? -4.629 3.111 11.531 1 97.12 60 PHE B O 1
ATOM 1429 N N . CYS B 1 61 ? -4.078 3.051 9.336 1 95.06 61 CYS B N 1
ATOM 1430 C CA . CYS B 1 61 ? -4.52 4.418 9.094 1 95.06 61 CYS B CA 1
ATOM 1431 C C . CYS B 1 61 ? -6.008 4.574 9.391 1 95.06 61 CYS B C 1
ATOM 1433 O O . CYS B 1 61 ? -6.438 5.598 9.922 1 95.06 61 CYS B O 1
ATOM 1435 N N . MET B 1 62 ? -6.75 3.572 9.031 1 96.19 62 MET B N 1
ATOM 1436 C CA . MET B 1 62 ? -8.188 3.646 9.281 1 96.19 62 MET B CA 1
ATOM 1437 C C . MET B 1 62 ? -8.484 3.586 10.781 1 96.19 62 MET B C 1
ATOM 1439 O O . MET B 1 62 ? -9.234 4.41 11.297 1 96.19 62 MET B O 1
ATOM 1443 N N . MET B 1 63 ? -7.891 2.664 11.43 1 95.25 63 MET B N 1
ATOM 1444 C CA . MET B 1 63 ? -8.195 2.455 12.844 1 95.25 63 MET B CA 1
ATOM 1445 C C . MET B 1 63 ? -7.617 3.58 13.695 1 95.25 63 MET B C 1
ATOM 1447 O O . MET B 1 63 ? -8.289 4.086 14.602 1 95.25 63 MET B O 1
ATOM 1451 N N . TRP B 1 64 ? -6.387 3.961 13.414 1 90.81 64 TRP B N 1
ATOM 1452 C CA . TRP B 1 64 ? -5.762 5.055 14.148 1 90.81 64 TRP B CA 1
ATOM 1453 C C . TRP B 1 64 ? -6.449 6.379 13.844 1 90.81 64 TRP B C 1
ATOM 1455 O O . TRP B 1 64 ? -6.633 7.211 14.742 1 90.81 64 TRP B O 1
ATOM 1465 N N . GLY B 1 65 ? -6.734 6.605 12.586 1 84.81 65 GLY B N 1
ATOM 1466 C CA . GLY B 1 65 ? -7.453 7.809 12.195 1 84.81 65 GLY B CA 1
ATOM 1467 C C . GLY B 1 65 ? -8.828 7.918 12.836 1 84.81 65 GLY B C 1
ATOM 1468 O O . GLY B 1 65 ? -9.227 9 13.273 1 84.81 65 GLY B O 1
ATOM 1469 N N . ALA B 1 66 ? -9.555 6.855 12.828 1 82 66 ALA B N 1
ATOM 1470 C CA . ALA B 1 66 ? -10.875 6.848 13.461 1 82 66 ALA B CA 1
ATOM 1471 C C . ALA B 1 66 ? -10.766 7.098 14.961 1 82 66 ALA B C 1
ATOM 1473 O O . ALA B 1 66 ? -11.586 7.816 15.539 1 82 66 ALA B O 1
ATOM 1474 N N . TRP B 1 67 ? -9.797 6.5 15.57 1 82.88 67 TRP B N 1
ATOM 1475 C CA . TRP B 1 67 ? -9.617 6.598 17.016 1 82.88 67 TRP B CA 1
ATOM 1476 C C . TRP B 1 67 ? -9.18 8.008 17.406 1 82.88 67 TRP B C 1
ATOM 1478 O O . TRP B 1 67 ? -9.703 8.57 18.375 1 82.88 67 TRP B O 1
ATOM 1488 N N . ARG B 1 68 ? -8.25 8.602 16.625 1 79.19 68 ARG B N 1
ATOM 1489 C CA . ARG B 1 68 ? -7.703 9.906 16.984 1 79.19 68 ARG B CA 1
ATOM 1490 C C . ARG B 1 68 ? -8.438 11.031 16.25 1 79.19 68 ARG B C 1
ATOM 1492 O O . ARG B 1 68 ? -8.062 12.195 16.375 1 79.19 68 ARG B O 1
ATOM 1499 N N . ARG B 1 69 ? -9.43 10.609 15.562 1 72.88 69 ARG B N 1
ATOM 1500 C CA . ARG B 1 69 ? -10.211 11.578 14.805 1 72.88 69 ARG B CA 1
ATOM 1501 C C . ARG B 1 69 ? -9.312 12.398 13.883 1 72.88 69 ARG B C 1
ATOM 1503 O O . ARG B 1 69 ? -9.43 13.625 13.82 1 72.88 69 ARG B O 1
ATOM 1510 N N . ASN B 1 70 ? -8.336 11.742 13.414 1 75.06 70 ASN B N 1
ATOM 1511 C CA . ASN B 1 70 ? -7.48 12.359 12.406 1 75.06 70 ASN B CA 1
ATOM 1512 C C . ASN B 1 70 ? -7.883 11.938 10.992 1 75.06 70 ASN B C 1
ATOM 1514 O O . ASN B 1 70 ? -7.438 10.898 10.5 1 75.06 70 ASN B O 1
ATOM 1518 N N . ALA B 1 71 ? -8.539 12.828 10.312 1 76.44 71 ALA B N 1
ATOM 1519 C CA . ALA B 1 71 ? -9.164 12.547 9.023 1 76.44 71 ALA B CA 1
ATOM 1520 C C . ALA B 1 71 ? -8.125 12.477 7.906 1 76.44 71 ALA B C 1
ATOM 1522 O O . ALA B 1 71 ? -8.344 11.82 6.887 1 76.44 71 ALA B O 1
ATOM 1523 N N . ASP B 1 72 ? -6.984 13.016 8.141 1 81.31 72 ASP B N 1
ATOM 1524 C CA . ASP B 1 72 ? -5.977 13.039 7.082 1 81.31 72 ASP B CA 1
ATOM 1525 C C . ASP B 1 72 ? -5.383 11.648 6.867 1 81.31 72 ASP B C 1
ATOM 1527 O O . ASP B 1 72 ? -5.004 11.297 5.746 1 81.31 72 ASP B O 1
ATOM 1531 N N . LEU B 1 73 ? -5.352 10.883 7.91 1 85.75 73 LEU B N 1
ATOM 1532 C CA . LEU B 1 73 ? -4.84 9.516 7.812 1 85.75 73 LEU B CA 1
ATOM 1533 C C . LEU B 1 73 ? -5.754 8.656 6.945 1 85.75 73 LEU B C 1
ATOM 1535 O O . LEU B 1 73 ? -5.305 7.676 6.348 1 85.75 73 LEU B O 1
ATOM 1539 N N . LEU B 1 74 ? -7.012 9.062 6.824 1 91.81 74 LEU B N 1
ATOM 1540 C CA . LEU B 1 74 ? -7.992 8.266 6.098 1 91.81 74 LEU B CA 1
ATOM 1541 C C . LEU B 1 74 ? -7.797 8.406 4.59 1 91.81 74 LEU B C 1
ATOM 1543 O O . LEU B 1 74 ? -8.289 7.582 3.816 1 91.81 74 LEU B O 1
ATOM 1547 N N . LEU B 1 75 ? -7.039 9.383 4.172 1 91.56 75 LEU B N 1
ATOM 1548 C CA . LEU B 1 75 ? -6.797 9.594 2.75 1 91.56 75 LEU B CA 1
ATOM 1549 C C . LEU B 1 75 ? -5.832 8.547 2.203 1 91.56 75 LEU B C 1
ATOM 1551 O O . LEU B 1 75 ? -5.871 8.227 1.014 1 91.56 75 LEU B O 1
ATO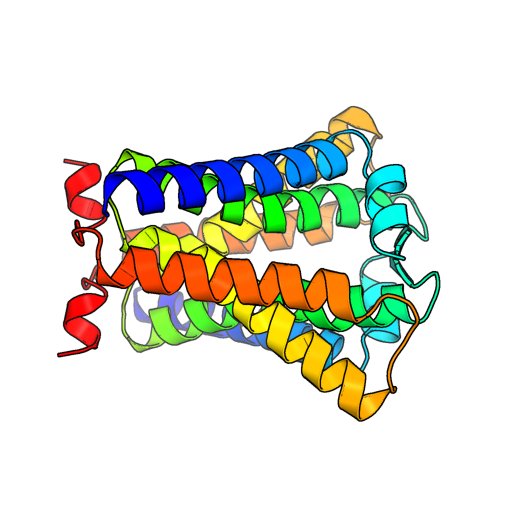M 1555 N N . VAL B 1 76 ? -4.98 7.969 3.115 1 94.12 76 VAL B N 1
ATOM 1556 C CA . VAL B 1 76 ? -3.994 6.98 2.688 1 94.12 76 VAL B CA 1
ATOM 1557 C C . VAL B 1 76 ? -4.707 5.727 2.178 1 94.12 76 VAL B C 1
ATOM 1559 O O . VAL B 1 76 ? -4.555 5.352 1.014 1 94.12 76 VAL B O 1
ATOM 1562 N N . PRO B 1 77 ? -5.555 5.102 2.986 1 97.56 77 PRO B N 1
ATOM 1563 C CA . PRO B 1 77 ? -6.281 3.943 2.463 1 97.56 77 PRO B CA 1
ATOM 1564 C C . PRO B 1 77 ? -7.258 4.312 1.349 1 97.56 77 PRO B C 1
ATOM 1566 O O . PRO B 1 77 ? -7.508 3.504 0.45 1 97.56 77 PRO B O 1
ATOM 1569 N N . ALA B 1 78 ? -7.871 5.504 1.356 1 96.94 78 ALA B N 1
ATOM 1570 C CA . ALA B 1 78 ? -8.727 5.934 0.254 1 96.94 78 ALA B CA 1
ATOM 1571 C C . ALA B 1 78 ? -7.965 5.941 -1.065 1 96.94 78 ALA B C 1
ATOM 1573 O O . ALA B 1 78 ? -8.484 5.512 -2.098 1 96.94 78 ALA B O 1
ATOM 1574 N N . LEU B 1 79 ? -6.707 6.441 -1.042 1 96.81 79 LEU B N 1
ATOM 1575 C CA . LEU B 1 79 ? -5.867 6.465 -2.232 1 96.81 79 LEU B CA 1
ATOM 1576 C C . LEU B 1 79 ? -5.504 5.051 -2.672 1 96.81 79 LEU B C 1
ATOM 1578 O O . LEU B 1 79 ? -5.523 4.742 -3.865 1 96.81 79 LEU B O 1
ATOM 1582 N N . LEU B 1 80 ? -5.176 4.188 -1.72 1 98.19 80 LEU B N 1
ATOM 1583 C CA . LEU B 1 80 ? -4.805 2.814 -2.035 1 98.19 80 LEU B CA 1
ATOM 1584 C C . LEU B 1 80 ? -5.961 2.078 -2.703 1 98.19 80 LEU B C 1
ATOM 1586 O O . LEU B 1 80 ? -5.82 1.575 -3.82 1 98.19 80 LEU B O 1
ATOM 1590 N N . PHE B 1 81 ? -7.117 2.113 -2.078 1 98.75 81 PHE B N 1
ATOM 1591 C CA . PHE B 1 81 ? -8.266 1.374 -2.594 1 98.75 81 PHE B CA 1
ATOM 1592 C C . PHE B 1 81 ? -8.852 2.07 -3.814 1 98.75 81 PHE B C 1
ATOM 1594 O O . PHE B 1 81 ? -9.367 1.413 -4.723 1 98.75 81 PHE B O 1
ATOM 1601 N N . GLY B 1 82 ? -8.805 3.4 -3.834 1 98.62 82 GLY B N 1
ATOM 1602 C CA . GLY B 1 82 ? -9.242 4.109 -5.027 1 98.62 82 GLY B CA 1
ATOM 1603 C C . GLY B 1 82 ? -8.414 3.77 -6.254 1 98.62 82 GLY B C 1
ATOM 1604 O O . GLY B 1 82 ? -8.969 3.561 -7.34 1 98.62 82 GLY B O 1
ATOM 1605 N N . THR B 1 83 ? -7.098 3.748 -6.098 1 98.5 83 THR B N 1
ATOM 1606 C CA . THR B 1 83 ? -6.219 3.398 -7.207 1 98.5 83 THR B CA 1
ATOM 1607 C C . THR B 1 83 ? -6.422 1.942 -7.621 1 98.5 83 THR B C 1
ATOM 1609 O O . THR B 1 83 ? -6.402 1.62 -8.812 1 98.5 83 THR B O 1
ATOM 1612 N N . SER B 1 84 ? -6.559 1.069 -6.637 1 98.56 84 SER B N 1
ATOM 1613 C CA . SER B 1 84 ? -6.852 -0.323 -6.961 1 98.56 84 SER B CA 1
ATOM 1614 C C . SER B 1 84 ? -8.148 -0.445 -7.746 1 98.56 84 SER B C 1
ATOM 1616 O O . SER B 1 84 ? -8.227 -1.203 -8.711 1 98.56 84 SER B O 1
ATOM 1618 N N . PHE B 1 85 ? -9.219 0.295 -7.32 1 98.62 85 PHE B N 1
ATOM 1619 C CA . PHE B 1 85 ? -10.492 0.302 -8.023 1 98.62 85 PHE B CA 1
ATOM 1620 C C . PHE B 1 85 ? -10.312 0.73 -9.477 1 98.62 85 PHE B C 1
ATOM 1622 O O . PHE B 1 85 ? -10.852 0.101 -10.391 1 98.62 85 PHE B O 1
ATOM 1629 N N . VAL B 1 86 ? -9.539 1.778 -9.719 1 98.44 86 VAL B N 1
ATOM 1630 C CA . VAL B 1 86 ? -9.266 2.271 -11.062 1 98.44 86 VAL B CA 1
ATOM 1631 C C . VAL B 1 86 ? -8.508 1.213 -11.859 1 98.44 86 VAL B C 1
ATOM 1633 O O . VAL B 1 86 ? -8.797 0.981 -13.039 1 98.44 86 VAL B O 1
ATOM 1636 N N . GLY B 1 87 ? -7.516 0.583 -11.188 1 98.19 87 GLY B N 1
ATOM 1637 C CA . GLY B 1 87 ? -6.793 -0.5 -11.844 1 98.19 87 GLY B CA 1
ATOM 1638 C C . GLY B 1 87 ? -7.699 -1.629 -12.297 1 98.19 87 GLY B C 1
ATOM 1639 O O . GLY B 1 87 ? -7.551 -2.137 -13.414 1 98.19 87 GLY B O 1
ATOM 1640 N N . ARG B 1 88 ? -8.648 -2.062 -11.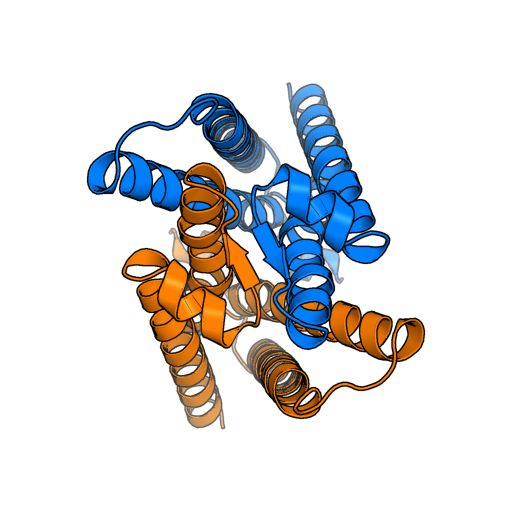508 1 98.44 88 ARG B N 1
ATOM 1641 C CA . ARG B 1 88 ? -9.578 -3.121 -11.883 1 98.44 88 ARG B CA 1
ATOM 1642 C C . ARG B 1 88 ? -10.516 -2.658 -12.992 1 98.44 88 ARG B C 1
ATOM 1644 O O . ARG B 1 88 ? -10.914 -3.453 -13.844 1 98.44 88 ARG B O 1
ATOM 1651 N N . ALA B 1 89 ? -10.93 -1.397 -12.891 1 98.19 89 ALA B N 1
ATOM 1652 C CA . ALA B 1 89 ? -11.758 -0.856 -13.969 1 98.19 89 ALA B CA 1
ATOM 1653 C C . ALA B 1 89 ? -11.023 -0.907 -15.305 1 98.19 89 ALA B C 1
ATOM 1655 O O . ALA B 1 89 ? -11.609 -1.282 -16.328 1 98.19 89 ALA B O 1
ATOM 1656 N N . ILE B 1 90 ? -9.758 -0.531 -15.273 1 97.81 90 ILE B N 1
ATOM 1657 C CA . ILE B 1 90 ? -8.93 -0.599 -16.469 1 97.81 90 ILE B CA 1
ATOM 1658 C C . ILE B 1 90 ? -8.812 -2.049 -16.938 1 97.81 90 ILE B C 1
ATOM 1660 O O . ILE B 1 90 ? -8.883 -2.33 -18.141 1 97.81 90 ILE B O 1
ATOM 1664 N N . ASP B 1 91 ? -8.633 -2.953 -15.969 1 98.06 91 ASP B N 1
ATOM 1665 C CA . ASP B 1 91 ? -8.539 -4.371 -16.312 1 98.06 91 ASP B CA 1
ATOM 1666 C C . ASP B 1 91 ? -9.812 -4.859 -17 1 98.06 91 ASP B C 1
ATOM 1668 O O . ASP B 1 91 ? -9.75 -5.605 -17.969 1 98.06 91 ASP B O 1
ATOM 1672 N N . LEU B 1 92 ? -10.984 -4.418 -16.5 1 96.62 92 LEU B N 1
ATOM 1673 C CA . LEU B 1 92 ? -12.266 -4.82 -17.078 1 96.62 92 LEU B CA 1
ATOM 1674 C C . LEU B 1 92 ? -12.391 -4.355 -18.516 1 96.62 92 LEU B C 1
ATOM 1676 O O . LEU B 1 92 ? -12.898 -5.086 -19.375 1 96.62 92 LEU B O 1
ATOM 1680 N N . VAL B 1 93 ? -11.953 -3.166 -18.766 1 96 93 VAL B N 1
ATOM 1681 C CA . VAL B 1 93 ? -12.039 -2.604 -20.109 1 96 93 VAL B CA 1
ATOM 1682 C C . VAL B 1 93 ? -11.039 -3.305 -21.031 1 96 93 VAL B C 1
ATOM 1684 O O . VAL B 1 93 ? -11.367 -3.646 -22.172 1 96 93 VAL B O 1
ATOM 1687 N N . ALA B 1 94 ? -9.859 -3.617 -20.5 1 94.44 94 ALA B N 1
ATOM 1688 C CA . ALA B 1 94 ? -8.773 -4.164 -21.312 1 94.44 94 ALA B CA 1
ATOM 1689 C C . ALA B 1 94 ? -8.953 -5.664 -21.531 1 94.44 94 ALA B C 1
ATOM 1691 O O . ALA B 1 94 ? -8.617 -6.184 -22.609 1 94.44 94 ALA B O 1
ATOM 1692 N N . SER B 1 95 ? -9.469 -6.422 -20.531 1 94.75 95 SER B N 1
ATOM 1693 C CA . SER B 1 95 ? -9.461 -7.879 -20.594 1 94.75 95 SER B CA 1
ATOM 1694 C C . SER B 1 95 ? -10.875 -8.445 -20.516 1 94.75 95 SER B C 1
ATOM 1696 O O . SER B 1 95 ? -11.086 -9.633 -20.766 1 94.75 95 SER B O 1
ATOM 1698 N N . GLY B 1 96 ? -11.828 -7.617 -20.172 1 94.69 96 GLY B N 1
ATOM 1699 C CA . GLY B 1 96 ? -13.195 -8.102 -20.031 1 94.69 96 GLY B CA 1
ATOM 1700 C C . GLY B 1 96 ? -13.531 -8.547 -18.625 1 94.69 96 GLY B C 1
ATOM 1701 O O . GLY B 1 96 ? -12.648 -8.641 -17.766 1 94.69 96 GLY B O 1
ATOM 1702 N N . ALA B 1 97 ? -14.797 -8.812 -18.422 1 95.31 97 ALA B N 1
ATOM 1703 C CA . ALA B 1 97 ? -15.273 -9.234 -17.109 1 95.31 97 ALA B CA 1
ATOM 1704 C C . ALA B 1 97 ? -14.867 -10.68 -16.812 1 95.31 97 ALA B C 1
ATOM 1706 O O . ALA B 1 97 ? -14.648 -11.469 -17.734 1 95.31 97 ALA B O 1
ATOM 1707 N N . TYR B 1 98 ? -14.586 -10.992 -15.57 1 94.81 98 TYR B N 1
ATOM 1708 C CA . TYR B 1 98 ? -14.336 -12.344 -15.094 1 94.81 98 TYR B CA 1
ATOM 1709 C C . TYR B 1 98 ? -15.312 -12.711 -13.977 1 94.81 98 TYR B C 1
ATOM 1711 O O . TYR B 1 98 ? -15.953 -11.844 -13.391 1 94.81 98 TYR B O 1
ATOM 1719 N N . PRO B 1 99 ? -15.516 -14.047 -13.797 1 94 99 PRO B N 1
ATOM 1720 C CA . PRO B 1 99 ? -16.453 -14.438 -12.742 1 94 99 PRO B CA 1
ATOM 1721 C C . PRO B 1 99 ? -16.094 -13.836 -11.383 1 94 99 PRO B C 1
ATOM 1723 O O . PRO B 1 99 ? -14.945 -13.969 -10.938 1 94 99 PRO B O 1
ATOM 1726 N N . GLY B 1 100 ? -16.984 -13.094 -10.781 1 94.75 100 GLY B N 1
ATOM 1727 C CA . GLY B 1 100 ? -16.781 -12.57 -9.445 1 94.75 100 GLY B CA 1
ATOM 1728 C C . GLY B 1 100 ? -16.094 -11.219 -9.43 1 94.75 100 GLY B C 1
ATOM 1729 O O . GLY B 1 100 ? -15.68 -10.734 -8.375 1 94.75 100 GLY B O 1
ATOM 1730 N N . TRP B 1 101 ? -16.016 -10.57 -10.578 1 95.12 101 TRP B N 1
ATOM 1731 C CA . TRP B 1 101 ? -15.258 -9.32 -10.711 1 95.12 101 TRP B CA 1
ATOM 1732 C C . TRP B 1 101 ? -15.906 -8.211 -9.891 1 95.12 101 TRP B C 1
ATOM 1734 O O . TRP B 1 101 ? -15.234 -7.254 -9.5 1 95.12 101 TRP B O 1
ATOM 1744 N N . GLN B 1 102 ? -17.188 -8.359 -9.539 1 96.94 102 GLN B N 1
ATOM 1745 C CA . GLN B 1 102 ? -17.922 -7.273 -8.891 1 96.94 102 GLN B CA 1
ATOM 1746 C C . GLN B 1 102 ? -17.531 -7.137 -7.426 1 96.94 102 GLN B C 1
ATOM 1748 O O . GLN B 1 102 ? -17.484 -6.027 -6.891 1 96.94 102 GLN B O 1
ATOM 1753 N N . LEU B 1 103 ? -17.188 -8.242 -6.816 1 95.62 103 LEU B N 1
ATOM 1754 C CA . LEU B 1 103 ? -17.016 -8.242 -5.367 1 95.62 103 LEU B CA 1
ATOM 1755 C C . LEU B 1 103 ? -15.82 -7.395 -4.961 1 95.62 103 LEU B C 1
ATOM 1757 O O . LEU B 1 103 ? -15.953 -6.473 -4.152 1 95.62 103 LEU B O 1
ATOM 1761 N N . PRO B 1 104 ? -14.641 -7.707 -5.543 1 96.5 104 PRO B N 1
ATOM 1762 C CA . PRO B 1 104 ? -13.5 -6.887 -5.137 1 96.5 104 PRO B CA 1
ATOM 1763 C C . PRO B 1 104 ? -13.688 -5.406 -5.457 1 96.5 104 PRO B C 1
ATOM 1765 O O . PRO B 1 104 ? -13.281 -4.543 -4.68 1 96.5 104 PRO B O 1
ATOM 1768 N N . MET B 1 105 ? -14.344 -5.074 -6.496 1 97.81 105 MET B N 1
ATOM 1769 C CA . MET B 1 105 ? -14.547 -3.68 -6.883 1 97.81 105 MET B CA 1
ATOM 1770 C C . MET B 1 105 ? -15.555 -3.004 -5.961 1 97.81 105 MET B C 1
ATOM 1772 O O . MET B 1 105 ? -15.414 -1.822 -5.641 1 97.81 105 MET B O 1
ATOM 1776 N N . LEU B 1 106 ? -16.562 -3.734 -5.551 1 97.94 106 LEU B N 1
ATOM 1777 C CA . LEU B 1 106 ? -17.531 -3.197 -4.602 1 97.94 106 LEU B CA 1
ATOM 1778 C C . LEU B 1 106 ? -16.875 -2.916 -3.256 1 97.94 106 LEU B C 1
ATOM 1780 O O . LEU B 1 106 ? -17.156 -1.895 -2.625 1 97.94 106 LEU B O 1
ATOM 1784 N N . VAL B 1 107 ? -16.016 -3.812 -2.84 1 97.56 107 VAL B N 1
ATOM 1785 C CA . VAL B 1 107 ? -15.289 -3.627 -1.585 1 97.56 107 VAL B CA 1
ATOM 1786 C C . VAL B 1 107 ? -14.398 -2.391 -1.677 1 97.56 107 VAL B C 1
ATOM 1788 O O . VAL B 1 107 ? -14.398 -1.55 -0.774 1 97.56 107 VAL B O 1
ATOM 1791 N N . GLU B 1 108 ? -13.719 -2.258 -2.777 1 98.31 108 GLU B N 1
ATOM 1792 C CA . GLU B 1 108 ? -12.836 -1.11 -2.982 1 98.31 108 GLU B CA 1
ATOM 1793 C C . GLU B 1 108 ? -13.633 0.191 -3.039 1 98.31 108 GLU B C 1
ATOM 1795 O O . GLU B 1 108 ? -13.281 1.168 -2.373 1 98.31 108 GLU B O 1
ATOM 1800 N N . ALA B 1 109 ? -14.703 0.192 -3.816 1 98.31 109 ALA B N 1
ATOM 1801 C CA . ALA B 1 109 ? -15.562 1.371 -3.914 1 98.31 109 ALA B CA 1
ATOM 1802 C C . ALA B 1 109 ? -16.172 1.726 -2.559 1 98.31 109 ALA B C 1
ATOM 1804 O O . ALA B 1 109 ? -16.234 2.9 -2.189 1 98.31 109 ALA B O 1
ATOM 1805 N N . GLY B 1 110 ? -16.641 0.705 -1.846 1 98.25 110 GLY B N 1
ATOM 1806 C CA . GLY B 1 110 ? -17.172 0.917 -0.508 1 98.25 110 GLY B CA 1
ATOM 1807 C C . GLY B 1 110 ? -16.172 1.568 0.432 1 98.25 110 GLY B C 1
ATOM 1808 O O . GLY B 1 110 ? -16.531 2.488 1.175 1 98.25 110 GLY B O 1
ATOM 1809 N N . HIS B 1 111 ? -14.914 1.109 0.458 1 98.5 111 HIS B N 1
ATOM 1810 C CA . HIS B 1 111 ? -13.859 1.723 1.254 1 98.5 111 HIS B CA 1
ATOM 1811 C C . HIS B 1 111 ? -13.672 3.191 0.888 1 98.5 111 HIS B C 1
ATOM 1813 O O . HIS B 1 111 ?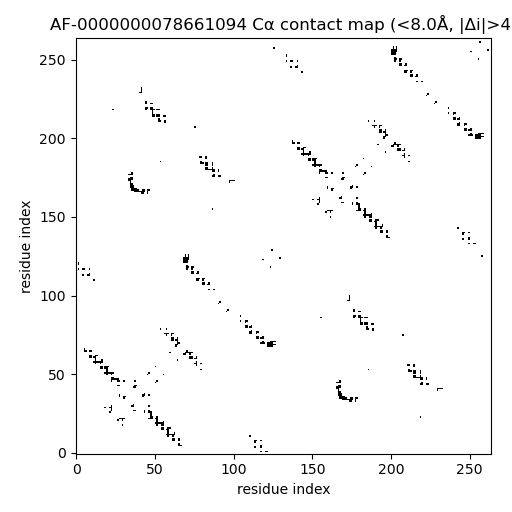 -13.648 4.059 1.767 1 98.5 111 HIS B O 1
ATOM 1819 N N . VAL B 1 112 ? -13.555 3.447 -0.425 1 98 112 VAL B N 1
ATOM 1820 C CA . VAL B 1 112 ? -13.266 4.797 -0.896 1 98 112 VAL B CA 1
ATOM 1821 C C . VAL B 1 112 ? -14.391 5.742 -0.475 1 98 112 VAL B C 1
ATOM 1823 O O . VAL B 1 112 ? -14.133 6.805 0.099 1 98 112 VAL B O 1
ATOM 1826 N N . VAL B 1 113 ? -15.656 5.383 -0.723 1 97.62 113 VAL B N 1
ATOM 1827 C CA . VAL B 1 113 ? -16.812 6.215 -0.387 1 97.62 113 VAL B CA 1
ATOM 1828 C C . VAL B 1 113 ? -16.859 6.445 1.121 1 97.62 113 VAL B C 1
ATOM 1830 O O . VAL B 1 113 ? -17.016 7.582 1.578 1 97.62 113 VAL B O 1
ATOM 1833 N N . LEU B 1 114 ? -16.672 5.383 1.878 1 96.69 114 LEU B N 1
ATOM 1834 C CA . LEU B 1 114 ? -16.719 5.457 3.334 1 96.69 114 LEU B CA 1
ATOM 1835 C C . LEU B 1 114 ? -15.625 6.387 3.859 1 96.69 114 LEU B C 1
ATOM 1837 O O . LEU B 1 114 ? -15.891 7.258 4.688 1 96.69 114 LEU B O 1
ATOM 1841 N N . LEU B 1 115 ? -14.438 6.27 3.355 1 95.88 115 LEU B N 1
ATOM 1842 C CA . LEU B 1 115 ? -13.289 6.988 3.895 1 95.88 115 LEU B CA 1
ATOM 1843 C C . LEU B 1 115 ? -13.32 8.453 3.479 1 95.88 115 LEU B C 1
ATOM 1845 O O . LEU B 1 115 ? -12.922 9.336 4.25 1 95.88 115 LEU B O 1
ATOM 1849 N N . LEU B 1 116 ? -13.781 8.727 2.307 1 93.88 116 LEU B N 1
ATOM 1850 C CA . LEU B 1 116 ? -13.922 10.117 1.885 1 93.88 116 LEU B CA 1
ATOM 1851 C C . LEU B 1 116 ? -15.039 10.805 2.654 1 93.88 116 LEU B C 1
ATOM 1853 O O . LEU B 1 116 ? -14.93 11.984 3 1 93.88 116 LEU B O 1
ATOM 1857 N N . ALA B 1 117 ? -16.156 10.055 2.871 1 92.62 117 ALA B N 1
ATOM 1858 C CA . ALA B 1 117 ? -17.234 10.602 3.693 1 92.62 117 ALA B CA 1
ATOM 1859 C C . ALA B 1 117 ? -16.75 10.906 5.105 1 92.62 117 ALA B C 1
ATOM 1861 O O . ALA B 1 117 ? -17.031 11.977 5.652 1 92.62 117 ALA B O 1
ATOM 1862 N N . ALA B 1 118 ? -16.016 9.969 5.668 1 90.56 118 ALA B N 1
ATOM 1863 C CA . ALA B 1 118 ? -15.469 10.164 7.008 1 90.56 118 ALA B CA 1
ATOM 1864 C C . ALA B 1 118 ? -14.469 11.32 7.031 1 90.56 118 ALA B C 1
ATOM 1866 O O . ALA B 1 118 ? -14.445 12.109 7.977 1 90.56 118 ALA B O 1
ATOM 1867 N N . TRP B 1 119 ? -13.625 11.383 5.988 1 87.06 119 TRP B N 1
ATOM 1868 C CA . TRP B 1 119 ? -12.641 12.453 5.883 1 87.06 119 TRP B CA 1
ATOM 1869 C C . TRP B 1 119 ? -13.328 13.82 5.852 1 87.06 119 TRP B C 1
ATOM 1871 O O . TRP B 1 119 ? -12.828 14.781 6.449 1 87.06 119 TRP B O 1
ATOM 1881 N N . ARG B 1 120 ? -14.469 13.984 5.238 1 85.62 120 ARG B N 1
ATOM 1882 C CA . ARG B 1 120 ? -15.188 15.242 5.105 1 85.62 120 ARG B CA 1
ATOM 1883 C C . ARG B 1 120 ? -15.906 15.602 6.402 1 85.62 120 ARG B C 1
ATOM 1885 O O . ARG B 1 120 ? -16.109 16.781 6.707 1 85.62 120 ARG B O 1
ATOM 1892 N N . MET B 1 121 ? -16.281 14.594 7.164 1 83.38 121 MET B N 1
ATOM 1893 C CA . MET B 1 121 ? -17.156 14.828 8.305 1 83.38 121 MET B CA 1
ATOM 1894 C C . MET B 1 121 ? -16.359 14.859 9.602 1 83.38 121 MET B C 1
ATOM 1896 O O . MET B 1 121 ? -16.812 15.438 10.594 1 83.38 121 MET B O 1
ATOM 1900 N N . LEU B 1 122 ? -15.289 14.156 9.633 1 73.25 122 LEU B N 1
ATOM 1901 C CA . LEU B 1 122 ? -14.492 14.094 10.859 1 73.25 122 LEU B CA 1
ATOM 1902 C C . LEU B 1 122 ? -13.523 15.273 10.938 1 73.25 122 LEU B C 1
ATOM 1904 O O . LEU B 1 122 ? -13.117 15.82 9.914 1 73.25 122 LEU B O 1
ATOM 1908 N N . PRO B 1 123 ? -13.328 15.711 12.195 1 63.97 123 PRO B N 1
ATOM 1909 C CA . PRO B 1 123 ? -12.406 16.844 12.352 1 63.97 123 PRO B CA 1
ATOM 1910 C C . PRO B 1 123 ? -11.008 16.531 11.805 1 63.97 123 PRO B C 1
ATOM 1912 O O . PRO B 1 123 ? -10.633 15.367 11.703 1 63.97 123 PRO B O 1
ATOM 1915 N N . HIS B 1 124 ? -10.352 17.484 11.211 1 59.81 124 HIS B N 1
ATOM 1916 C CA . HIS B 1 124 ? -9.016 17.391 10.633 1 59.81 124 HIS B CA 1
ATOM 1917 C C . HIS B 1 124 ? -7.957 17.891 11.609 1 59.81 124 HIS B C 1
ATOM 1919 O O . HIS B 1 124 ? -8.102 18.969 12.18 1 59.81 124 HIS B O 1
ATOM 1925 N N . HIS B 1 125 ? -7.398 16.875 12.398 1 55.84 125 HIS B N 1
ATOM 1926 C CA . HIS B 1 125 ? -6.297 17.359 13.219 1 55.84 125 HIS B CA 1
ATOM 1927 C C . HIS B 1 125 ? -4.957 17.141 12.531 1 55.84 125 HIS B C 1
ATOM 1929 O O . HIS B 1 125 ? -4.797 16.203 11.75 1 55.84 125 HIS B O 1
ATOM 1935 N N . ARG B 1 126 ? -4.125 18.188 12.523 1 51.09 126 ARG B N 1
ATOM 1936 C CA . ARG B 1 126 ? -2.793 18.062 11.945 1 51.09 126 ARG B CA 1
ATOM 1937 C C . ARG B 1 126 ? -2.012 16.938 12.602 1 51.09 126 ARG B C 1
ATOM 1939 O O . ARG B 1 126 ? -2.162 16.688 13.805 1 51.09 126 ARG B O 1
ATOM 1946 N N . LEU B 1 127 ? -1.352 16.062 11.883 1 48.38 127 LEU B N 1
ATOM 1947 C CA . LEU B 1 127 ? -0.538 14.961 12.391 1 48.38 127 LEU B CA 1
ATOM 1948 C C . LEU B 1 127 ? 0.415 15.445 13.477 1 48.38 127 LEU B C 1
ATOM 1950 O O . LEU B 1 127 ? 0.703 14.719 14.43 1 48.38 127 LEU B O 1
ATOM 1954 N N . ASP B 1 128 ? 1.126 16.562 13.266 1 44.03 128 ASP B N 1
ATOM 1955 C CA . ASP B 1 128 ? 2.08 17.094 14.227 1 44.03 128 ASP B CA 1
ATOM 1956 C C . ASP B 1 128 ? 1.396 17.422 15.555 1 44.03 128 ASP B C 1
ATOM 1958 O O . ASP B 1 128 ? 2.049 17.469 16.594 1 44.03 128 ASP B O 1
ATOM 1962 N N . GLU B 1 129 ? 0.25 17.688 15.547 1 46.53 129 GLU B N 1
ATOM 1963 C CA . GLU B 1 129 ? -0.433 18.016 16.797 1 46.53 129 GLU B CA 1
ATOM 1964 C C . GLU B 1 129 ? -0.691 16.781 17.625 1 46.53 129 GLU B C 1
ATOM 1966 O O . GLU B 1 129 ? -0.918 16.875 18.844 1 46.53 129 GLU B O 1
ATOM 1971 N N . ILE B 1 130 ? -0.676 15.703 16.891 1 46.5 130 ILE B N 1
ATOM 1972 C CA . ILE B 1 130 ? -0.87 14.508 17.703 1 46.5 130 ILE B CA 1
ATOM 1973 C C . ILE B 1 130 ? 0.429 14.156 18.422 1 46.5 130 ILE B C 1
ATOM 1975 O O . ILE B 1 130 ? 0.404 13.594 19.516 1 46.5 130 ILE B O 1
ATOM 1979 N N . ALA B 1 131 ? 1.555 14.445 17.766 1 45.28 131 ALA B N 1
ATOM 1980 C CA . ALA B 1 131 ? 2.814 14.117 18.422 1 45.28 131 ALA B CA 1
ATOM 1981 C C . ALA B 1 131 ? 3.102 15.086 19.562 1 45.28 131 ALA B C 1
ATOM 1983 O O . ALA B 1 131 ? 3.971 14.828 20.406 1 45.28 131 ALA B O 1
ATOM 1984 N N . ALA B 1 132 ? 2.562 16.312 19.781 1 40.75 132 ALA B N 1
ATOM 1985 C CA . ALA B 1 132 ? 2.824 17.203 20.906 1 40.75 132 ALA B CA 1
ATOM 1986 C C . ALA B 1 132 ? 1.993 16.812 22.125 1 40.75 132 ALA B C 1
ATOM 1988 O O . ALA B 1 132 ? 0.838 16.391 21.984 1 40.75 132 ALA B O 1
#

pLDDT: mean 91.08, std 13.23, range [40.75, 98.75]

Organism: Novosphingobium aromaticivorans (strain ATCC 700278 / DSM 12444 / CCUG 56034 / CIP 105152 / NBRC 16084 / F199) (NCBI:txid279238)

Secondary structure (DSSP, 8-state):
-HHHHHHHHHHHHHHHHHHHHHHHH-HHHHHHTTTEEESSHHHHHHIIIIIHHHHHHHHHHHHHHHHHT-GGGGHHHHHHHHHHHHHHHHHHHHH---TTTHHHHHHHHHHHHHHHHHHHHS----HHHHH-/-HHHHHHHHHHHHHHHHHHHHHHHH-HHHHHHTTTEEESSHHHHHHIIIIIHHHHHHHHHHHHHHHHHT-GGGGHHHHHHHHHHHHHHHHHHHHH---TTTHHHHHHHHHHHHHHHHHHHHS----HHHHH-

Solvent-accessible surface area (backbone atoms only — not comparable to full-atom values): 12403 Å² total; per-residue (Å²): 111,65,66,58,47,38,52,50,40,35,49,53,13,49,54,28,36,51,51,11,51,37,15,59,77,36,29,68,65,46,28,51,78,47,25,32,43,57,76,44,70,58,8,44,33,40,42,16,5,50,48,16,14,56,28,32,50,29,12,47,26,27,36,51,15,45,72,68,42,21,22,66,41,25,48,55,38,24,49,38,29,42,41,21,36,51,31,37,52,49,36,35,72,74,73,43,85,50,93,69,57,62,55,65,43,49,53,22,49,49,49,25,53,52,30,53,52,41,34,73,70,38,57,75,47,63,72,70,61,67,76,102,110,66,63,59,46,36,51,49,40,34,50,52,13,49,54,28,36,50,51,12,51,36,15,58,78,36,29,68,66,46,29,50,78,47,26,32,42,57,76,44,69,58,9,43,34,40,42,17,5,49,48,16,13,55,28,32,50,29,11,48,27,25,36,51,16,46,72,67,41,21,22,65,41,25,50,54,37,24,48,38,31,41,38,20,37,50,30,36,51,51,36,35,73,74,73,43,86,49,94,69,56,61,55,64,43,50,54,23,49,49,47,26,56,51,30,51,51,40,35,74,69,37,57,75,48,62,71,70,62,67,76,102

Nearest PDB structures (foldseek):
  2yfb-assembly1_A  TM=3.693E-01  e=9.568E+00  Pseudomonas putida KT2440
  2yfb-assembly1_A  TM=3.691E-01  e=9.568E+00  Pseudomonas putida KT2440

Radius of gyration: 17.77 Å; Cα contacts (8 Å, |Δi|>4): 447; chains: 2; bounding box: 45×47×42 Å